Protein AF-S4RR31-F1 (afdb_monomer)

Solvent-accessible surface area (backbone atoms only — not comparable to full-atom values): 16445 Å² total; per-residue (Å²): 132,85,83,82,84,84,82,81,78,84,73,59,84,37,56,63,44,80,50,50,74,66,56,51,43,58,40,42,71,30,90,82,39,57,67,19,20,25,40,34,25,40,71,55,97,64,36,34,35,40,38,34,22,55,75,97,43,65,50,75,44,62,33,43,62,55,101,79,26,32,26,73,58,94,91,51,77,21,80,38,73,65,58,45,50,54,45,33,48,72,61,75,49,97,51,102,65,57,45,72,43,56,41,72,52,73,73,85,49,89,85,66,58,86,61,68,90,85,68,72,89,88,68,95,71,96,78,80,76,91,39,66,46,66,62,86,46,47,45,85,76,44,82,73,50,74,57,95,68,31,41,30,23,35,27,27,40,74,86,70,42,68,23,28,37,39,36,38,55,85,91,55,92,53,58,64,48,56,49,49,27,52,52,51,30,69,74,49,85,51,95,17,35,56,44,60,66,35,34,19,76,92,53,86,61,37,36,44,31,24,67,54,44,85,58,39,27,41,42,53,32,63,74,41,87,50,36,88,75,56,48,71,71,53,52,51,51,35,50,50,33,40,50,53,30,49,52,51,36,49,75,71,40,38,44,48,84,61,88,46,50,72,33,24,33,22,30,79,89,65,40,31,20,40,46,76,52,61,66,43,44,76,64,88,127

Radius of gyration: 22.85 Å; Cα contacts (8 Å, |Δi|>4): 468; chains: 1; bounding box: 54×42×57 Å

InterPro domains:
  IPR000719 Protein kinase domain [PS50011] (138-285)
  IPR000980 SH2 domain [PF00017] (14-86)
  IPR000980 SH2 domain [PS50001] (14-103)
  IPR000980 SH2 domain [SM00252] (12-93)
  IPR001245 Serine-threonine/tyrosine-protein kinase, catalytic domain [PF07714] (139-283)
  IPR001245 Serine-threonine/tyrosine-protein kinase, catalytic domain [PR00109] (210-223)
  IPR001245 Serine-threonine/tyrosine-protein kinase, catalytic domain [PR00109] (248-266)
  IPR008266 Tyrosine-protein kinase, active site [PS00109] (254-266)
  IPR011009 Protein kinase-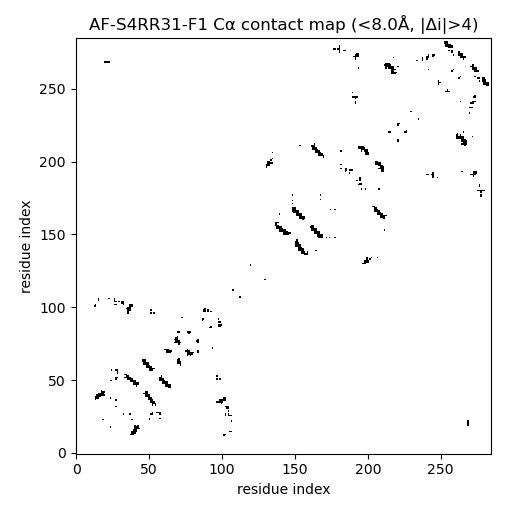like domain superfamily [SSF56112] (127-283)
  IPR017441 Protein kinase, ATP binding site [PS00107] (144-166)
  IPR020635 Tyrosine-protein kinase, catalytic domain [SM00219] (138-285)
  IPR036860 SH2 domain superfamily [G3DSA:3.30.505.10] (8-108)
  IPR036860 SH2 domain superfamily [SSF55550] (13-158)
  IPR050198 Non-receptor tyrosine kinases involved in cell signaling [PTHR24418] (15-282)

Mean predicted aligned error: 16.19 Å

pLDDT: mean 79.76, std 18.0, range [28.08, 97.81]

Sequence (285 aa):
SPPCPPHRVPLPRWFFGTVSRVEAERVLLSSANEHGAFLLRDGGAGRFSLSVRDGDLVKHVRVRKTRTGFSISKERSFASLAALVESLCSGDSALCIQLRAPCSVIPRCRCHSQVPEGEGPETTGSLGDVWEVPAEAVSLERKLGEGEFGEVWQGLWNHSTPVAIKTLKPGHADAESFLEEAQLMKAFRHPHLVALYAVCTTSEPFLIVTELMPHGSLRQCLQGQMHWMLGVPELLEMAAQVASGMAYLEAQNYIHRDLAARNVLVGDNLTCKVADFGLARVIKV

Organism: Petromyzon marinus (NCBI:txid7757)

Secondary structure (DSSP, 8-state):
-PPPPP-PPPPPTTEEES--HHHHHHHHTSTT--TTEEEEEE-STTEEEEEEEETTEEEEEEEEE-SSSEESSSS--BSSHHHHHHHHHTT--SSSS---EE-S-----TTS----SS--S------S-TTB--GGGEEEEEEEEEETTEEEEEEEETTTEEEEEEEEPTT-TTHHHHHHHHHHHHH---TTBPPEEEEE-SSSSPEEEEE--TT-BHHHHHHSTTGGG--HHHHHHHHHHHHHHHHHHHHTTEE-S--STTSEEEEGGGEEEE--GGG-EE---

Foldseek 3Di:
DDDDDDDDDDDDLQEQEADFPVRQLVLCQDPQHDFLAWHKYDPPPQWIWIWGHHPNDIDIFIWHQDPQAIDRDPPDGDNYPVRVLVCQQVVVDPDPGGRPYYRPGRDPPPVPPPPPPDDDPDDDDDDDDPFADAPVQKDFDAWPAADDQGTWGWIDGNRPATWIKGWGDPPDPCPVLVVVQLVVLVVDDDQQAWHWRHWHDPDPRTITITHDAPQAFQVCCCVDPVVVVDDPVLVVVLVVSNVRQVVSCVVVQKDQVDDDRNQWGAHPSRRIHGHDSSVMDHDDD

Structure (mmCIF, N/CA/C/O backbone):
data_AF-S4RR31-F1
#
_entry.id   AF-S4RR31-F1
#
loop_
_atom_site.group_PDB
_atom_site.id
_atom_site.type_symbol
_atom_site.label_atom_id
_atom_site.label_alt_id
_atom_site.label_comp_id
_atom_site.label_asym_id
_atom_site.label_entity_id
_atom_site.label_seq_id
_atom_site.pdbx_PDB_ins_code
_atom_site.Cartn_x
_atom_site.Cartn_y
_atom_site.Cartn_z
_atom_site.occupancy
_atom_site.B_iso_or_equiv
_atom_site.auth_seq_id
_atom_site.auth_comp_id
_atom_site.auth_asym_id
_atom_site.auth_atom_id
_atom_site.pdbx_PDB_model_num
ATOM 1 N N . SER A 1 1 ? -23.892 -20.456 -11.226 1.00 35.69 1 SER A N 1
ATOM 2 C CA . SER A 1 1 ? -22.525 -20.042 -11.598 1.00 35.69 1 SER A CA 1
ATOM 3 C C . SER A 1 1 ? -22.185 -20.611 -12.962 1.00 35.69 1 SER A C 1
ATOM 5 O O . SER A 1 1 ? -22.499 -21.780 -13.169 1.00 35.69 1 SER A O 1
ATOM 7 N N . PRO A 1 2 ? -21.611 -19.845 -13.905 1.00 28.78 2 PRO A N 1
ATOM 8 C CA . PRO A 1 2 ? -21.064 -20.444 -15.118 1.00 28.78 2 PRO A CA 1
ATOM 9 C C . PRO A 1 2 ? -19.791 -21.242 -14.756 1.00 28.78 2 PRO A C 1
ATOM 11 O O . PRO A 1 2 ? -19.149 -20.922 -13.752 1.00 28.78 2 PRO A O 1
ATOM 14 N N . PRO A 1 3 ? -19.437 -22.296 -15.509 1.00 33.41 3 PRO A N 1
ATOM 15 C CA . PRO A 1 3 ? -18.303 -23.157 -15.181 1.00 33.41 3 PRO A CA 1
ATOM 16 C C . PRO A 1 3 ? -16.958 -22.481 -15.502 1.00 33.41 3 PRO A C 1
ATOM 18 O O . PRO A 1 3 ? -16.832 -21.759 -16.492 1.00 33.41 3 PRO A O 1
ATOM 21 N N . CYS A 1 4 ? -15.945 -22.743 -14.667 1.00 28.78 4 CYS A N 1
ATOM 22 C CA . CYS A 1 4 ? -14.554 -22.335 -14.890 1.00 28.78 4 CYS A CA 1
ATOM 23 C C . CYS A 1 4 ? -13.979 -22.929 -16.193 1.00 28.78 4 CYS A C 1
ATOM 25 O O . CYS A 1 4 ? -14.239 -24.097 -16.492 1.00 28.78 4 CYS A O 1
ATOM 27 N N . PRO A 1 5 ? -13.140 -22.186 -16.942 1.00 30.73 5 PRO A N 1
ATOM 28 C CA . PRO A 1 5 ? -12.429 -22.726 -18.098 1.00 30.73 5 PRO A CA 1
ATOM 29 C C . PRO A 1 5 ? -11.294 -23.684 -17.670 1.00 30.73 5 PRO A C 1
ATOM 31 O O . PRO A 1 5 ? -10.721 -23.516 -16.589 1.00 30.73 5 PRO A O 1
ATOM 34 N N . PRO A 1 6 ? -10.939 -24.683 -18.503 1.00 40.47 6 PRO A N 1
ATOM 35 C CA . PRO A 1 6 ? -10.055 -25.775 -18.107 1.00 40.47 6 PRO A CA 1
ATOM 36 C C . PRO A 1 6 ? -8.561 -25.401 -18.148 1.00 40.47 6 PRO A C 1
ATOM 38 O O . PRO A 1 6 ? -8.104 -24.668 -19.021 1.00 40.47 6 PRO A O 1
ATOM 41 N N . HIS A 1 7 ? -7.825 -25.960 -17.180 1.00 37.41 7 HIS A N 1
ATOM 42 C CA . HIS A 1 7 ? -6.383 -26.251 -17.121 1.00 37.41 7 HIS A CA 1
ATOM 43 C C . HIS A 1 7 ? -5.414 -25.362 -17.931 1.00 37.41 7 HIS A C 1
ATOM 45 O O . HIS A 1 7 ? -5.138 -25.601 -19.106 1.00 37.41 7 HIS A O 1
ATOM 51 N N . ARG A 1 8 ? -4.764 -24.409 -17.243 1.00 43.31 8 ARG A N 1
ATOM 52 C CA . ARG A 1 8 ? -3.521 -23.783 -17.726 1.00 43.31 8 ARG A CA 1
ATOM 53 C C . ARG A 1 8 ? -2.383 -24.812 -17.726 1.00 43.31 8 ARG A C 1
ATOM 55 O O . ARG A 1 8 ? -2.194 -25.527 -16.747 1.00 43.31 8 ARG A O 1
ATOM 62 N N . VAL A 1 9 ? -1.615 -24.842 -18.814 1.00 45.50 9 VAL A N 1
ATOM 63 C CA . VAL A 1 9 ? -0.354 -25.592 -18.955 1.00 45.50 9 VAL A CA 1
ATOM 64 C C . VAL A 1 9 ? 0.562 -25.306 -17.749 1.00 45.50 9 VAL A C 1
ATOM 66 O O . VAL A 1 9 ? 0.695 -24.133 -17.383 1.00 45.50 9 VAL A O 1
ATOM 69 N N . PRO A 1 10 ? 1.194 -26.321 -17.122 1.00 57.66 10 PRO A N 1
ATOM 70 C CA . PRO A 1 10 ? 2.121 -26.092 -16.019 1.00 57.66 10 PRO A CA 1
ATOM 71 C C . PRO A 1 10 ? 3.277 -25.201 -16.484 1.00 57.66 10 PRO A C 1
ATOM 73 O O . PRO A 1 10 ? 3.933 -25.475 -17.490 1.00 57.66 10 PRO A O 1
ATOM 76 N N . LEU A 1 11 ? 3.498 -24.103 -15.763 1.00 70.38 11 LEU A N 1
ATOM 77 C CA . LEU A 1 11 ? 4.560 -23.157 -16.084 1.00 70.38 11 LEU A CA 1
ATOM 78 C C . LEU A 1 11 ? 5.941 -23.798 -15.846 1.00 70.38 11 LEU A C 1
ATOM 80 O O . LEU A 1 11 ? 6.091 -24.614 -14.931 1.00 70.38 11 LEU A O 1
ATOM 84 N N . PRO A 1 12 ? 6.967 -23.431 -16.635 1.00 82.44 12 PRO A N 1
ATOM 85 C CA . PRO A 1 12 ? 8.326 -23.908 -16.414 1.00 82.44 12 PRO A CA 1
ATOM 86 C C . PRO A 1 12 ? 8.837 -23.540 -15.018 1.00 82.44 12 PRO A C 1
ATOM 88 O O . PRO A 1 12 ? 8.607 -22.430 -14.545 1.00 82.44 12 PRO A O 1
ATOM 91 N N . ARG A 1 13 ? 9.608 -24.434 -14.386 1.00 84.94 13 ARG A N 1
ATOM 92 C CA . ARG A 1 13 ? 10.120 -24.244 -13.012 1.00 84.94 13 ARG A CA 1
ATOM 93 C C . ARG A 1 13 ? 10.991 -23.001 -12.820 1.00 84.94 13 ARG A C 1
ATOM 95 O O . ARG A 1 13 ? 11.136 -22.552 -11.697 1.00 84.94 13 ARG A O 1
ATOM 102 N N . TRP A 1 14 ? 11.575 -22.460 -13.884 1.00 90.25 14 TRP A N 1
ATOM 103 C CA . TRP A 1 14 ? 12.376 -21.232 -13.858 1.00 90.25 14 TRP A CA 1
ATOM 104 C C . TRP A 1 14 ? 11.544 -19.957 -14.068 1.00 90.25 14 TRP A C 1
ATOM 106 O O . TRP A 1 14 ? 12.085 -18.860 -13.945 1.00 90.25 14 TRP A O 1
ATOM 116 N N . PHE A 1 15 ? 10.254 -20.064 -14.403 1.00 89.62 15 PHE A N 1
ATOM 117 C CA . PHE A 1 15 ? 9.378 -18.917 -14.631 1.00 89.62 15 PHE A CA 1
ATOM 118 C C . PHE A 1 15 ? 8.605 -18.567 -13.361 1.00 89.62 15 PHE A C 1
ATOM 120 O O . PHE A 1 15 ? 7.730 -19.306 -12.921 1.00 89.62 15 PHE A O 1
ATOM 127 N N . PHE A 1 16 ? 8.932 -17.421 -12.774 1.00 87.25 16 PHE A N 1
ATOM 128 C CA . PHE A 1 16 ? 8.432 -17.006 -11.464 1.00 87.25 16 PHE A CA 1
ATOM 129 C C . PHE A 1 16 ? 7.279 -15.993 -11.565 1.00 87.25 16 PHE A C 1
ATOM 131 O O . PHE A 1 16 ? 6.794 -15.506 -10.549 1.00 87.25 16 PHE A O 1
ATOM 138 N N . GLY A 1 17 ? 6.809 -15.677 -12.777 1.00 84.69 17 GLY A N 1
ATOM 139 C CA . GLY A 1 17 ? 5.733 -14.706 -12.983 1.00 84.69 17 GLY A CA 1
ATOM 140 C C . GLY A 1 17 ? 6.112 -13.310 -12.481 1.00 84.69 17 GLY A C 1
ATOM 141 O O . GLY A 1 17 ? 7.258 -12.880 -12.633 1.00 84.69 17 GLY A O 1
ATOM 142 N N . THR A 1 18 ? 5.152 -12.591 -11.903 1.00 81.88 18 THR A N 1
ATOM 143 C CA . THR A 1 18 ? 5.338 -11.219 -11.407 1.00 81.88 18 THR A CA 1
ATOM 144 C C . THR A 1 18 ? 6.072 -11.216 -10.064 1.00 81.88 18 THR A C 1
ATOM 146 O O . THR A 1 18 ? 5.466 -11.138 -8.999 1.00 81.88 18 THR A O 1
ATOM 149 N N . VAL A 1 19 ? 7.399 -11.319 -10.121 1.00 81.25 19 VAL A N 1
ATOM 150 C CA . VAL A 1 19 ? 8.294 -11.219 -8.959 1.00 81.25 19 VAL A CA 1
ATOM 151 C C . VAL A 1 19 ? 9.126 -9.946 -9.065 1.00 81.25 19 VAL A C 1
ATOM 153 O O . VAL A 1 19 ? 9.621 -9.595 -10.142 1.00 81.25 19 VAL A O 1
ATOM 156 N N . SER A 1 20 ? 9.271 -9.234 -7.946 1.00 81.06 20 SER A N 1
ATOM 157 C CA . SER A 1 20 ? 10.041 -7.992 -7.894 1.00 81.06 20 SER A CA 1
ATOM 158 C C . SER A 1 20 ? 11.541 -8.260 -8.041 1.00 81.06 20 SER A C 1
ATOM 160 O O . SER A 1 20 ? 12.028 -9.378 -7.870 1.00 81.06 20 SER A O 1
ATOM 162 N N . ARG A 1 21 ? 12.307 -7.209 -8.349 1.00 84.56 21 ARG A N 1
ATOM 163 C CA . ARG A 1 21 ? 13.772 -7.296 -8.390 1.00 84.56 21 ARG A CA 1
ATOM 164 C C . ARG A 1 21 ? 14.357 -7.705 -7.031 1.00 84.56 21 ARG A C 1
ATOM 166 O O . ARG A 1 21 ? 15.225 -8.568 -6.997 1.00 84.56 21 ARG A O 1
ATOM 173 N N . VAL A 1 22 ? 13.855 -7.105 -5.953 1.00 81.56 22 VAL A N 1
ATOM 174 C CA . VAL A 1 22 ? 14.314 -7.342 -4.575 1.00 81.56 22 VAL A CA 1
ATOM 175 C C . VAL A 1 22 ? 13.965 -8.756 -4.120 1.00 81.56 22 VAL A C 1
ATOM 177 O O . VAL A 1 22 ? 14.801 -9.448 -3.551 1.00 81.56 22 VAL A O 1
ATOM 180 N N . GLU A 1 23 ? 12.760 -9.234 -4.428 1.00 81.38 23 GLU A N 1
ATOM 181 C CA . GLU A 1 23 ? 12.349 -10.593 -4.077 1.00 81.38 23 GLU A CA 1
ATOM 182 C C . GLU A 1 23 ? 13.145 -11.632 -4.871 1.00 81.38 23 GLU A C 1
ATOM 184 O O . GLU A 1 23 ? 13.578 -12.632 -4.306 1.00 81.38 23 GLU A O 1
ATOM 189 N N . ALA A 1 24 ? 13.414 -11.365 -6.155 1.00 88.69 24 ALA A N 1
ATOM 190 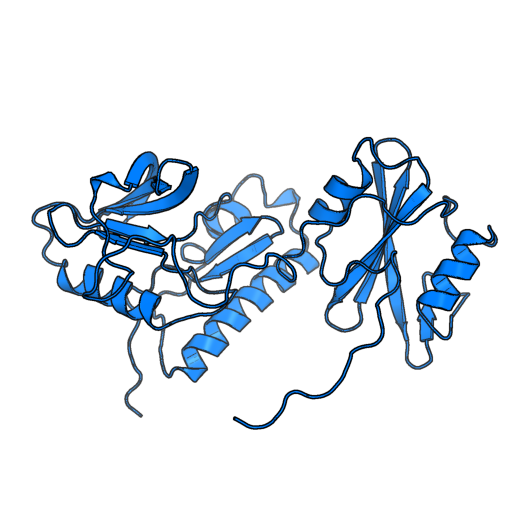C CA . ALA A 1 24 ? 14.311 -12.187 -6.961 1.00 88.69 24 ALA A CA 1
ATOM 191 C C . ALA A 1 24 ? 15.722 -12.254 -6.354 1.00 88.69 24 ALA A C 1
ATOM 193 O O . ALA A 1 24 ? 16.306 -13.332 -6.296 1.00 88.69 24 ALA A O 1
ATOM 194 N N . GLU A 1 25 ? 16.254 -11.125 -5.877 1.00 90.50 25 GLU A N 1
ATOM 195 C CA . GLU A 1 25 ? 17.539 -11.063 -5.172 1.00 90.50 25 GLU A CA 1
ATOM 196 C C . GLU A 1 25 ? 17.512 -11.891 -3.882 1.00 90.50 25 GLU A C 1
ATOM 198 O O . GLU A 1 25 ? 18.366 -12.755 -3.689 1.00 90.50 25 GLU A O 1
ATOM 203 N N . ARG A 1 26 ? 16.482 -11.706 -3.050 1.00 89.50 26 ARG A N 1
ATOM 204 C CA . ARG A 1 26 ? 16.295 -12.423 -1.783 1.00 89.50 26 ARG A CA 1
ATOM 205 C C . ARG A 1 26 ? 16.259 -13.939 -1.971 1.00 89.50 26 ARG A C 1
ATOM 207 O O . ARG A 1 26 ? 16.929 -14.660 -1.233 1.00 89.50 26 ARG A O 1
ATOM 214 N N . VAL A 1 27 ? 15.476 -14.436 -2.934 1.00 87.62 27 VAL A N 1
ATOM 215 C CA . VAL A 1 27 ? 15.358 -15.885 -3.159 1.00 87.62 27 VAL A CA 1
ATOM 216 C C . VAL A 1 27 ? 16.613 -16.462 -3.802 1.00 87.62 27 VAL A C 1
ATOM 218 O O . VAL A 1 27 ? 17.062 -17.522 -3.374 1.00 87.62 27 VAL A O 1
ATOM 221 N N . LEU A 1 28 ? 17.235 -15.762 -4.758 1.00 93.44 28 LEU A N 1
ATOM 222 C CA . LEU A 1 28 ? 18.457 -16.234 -5.415 1.00 93.44 28 LEU A CA 1
ATOM 223 C C . LEU A 1 28 ? 19.654 -16.274 -4.461 1.00 93.44 28 LEU A C 1
ATOM 225 O O . LEU A 1 28 ? 20.429 -17.224 -4.521 1.00 93.44 28 LEU A O 1
ATOM 229 N N . LEU A 1 29 ? 19.791 -15.302 -3.557 1.00 92.12 29 LEU A N 1
ATOM 230 C CA . LEU A 1 29 ? 20.890 -15.249 -2.584 1.00 92.12 29 LEU A CA 1
ATOM 231 C C . LEU A 1 29 ? 20.717 -16.206 -1.391 1.00 92.12 29 LEU A C 1
ATOM 233 O O . LEU A 1 29 ? 21.619 -16.320 -0.564 1.00 92.12 29 LEU A O 1
ATOM 237 N N . SER A 1 30 ? 19.602 -16.939 -1.308 1.00 90.31 30 SER A N 1
ATOM 238 C CA . SER A 1 30 ? 19.418 -17.995 -0.308 1.00 90.31 30 SER A CA 1
ATOM 239 C C . SER A 1 30 ? 20.518 -19.062 -0.388 1.00 90.31 30 SER A C 1
ATOM 241 O O . SER A 1 30 ? 20.982 -19.415 -1.472 1.00 90.31 30 SER A O 1
ATOM 243 N N . SER A 1 31 ? 20.893 -19.642 0.754 1.00 89.19 31 SER A N 1
ATOM 244 C CA . SER A 1 31 ? 21.856 -20.750 0.838 1.00 89.19 31 SER A CA 1
ATOM 245 C C . SER A 1 31 ? 21.434 -22.009 0.069 1.00 89.19 31 SER A C 1
ATOM 247 O O . SER A 1 31 ? 22.275 -22.855 -0.205 1.00 89.19 31 SER A O 1
ATOM 249 N N . ALA A 1 32 ? 20.160 -22.127 -0.321 1.00 89.44 32 ALA A N 1
ATOM 250 C CA . ALA A 1 32 ? 19.653 -23.224 -1.148 1.00 89.44 32 ALA A CA 1
ATOM 251 C C . ALA A 1 32 ? 20.010 -23.107 -2.647 1.00 89.44 32 ALA A C 1
ATOM 253 O O . ALA A 1 32 ? 19.662 -23.990 -3.432 1.00 89.44 32 ALA A O 1
ATOM 254 N N . ASN A 1 33 ? 20.652 -22.012 -3.061 1.00 91.62 33 ASN A N 1
ATOM 255 C CA . ASN A 1 33 ? 21.045 -21.750 -4.442 1.00 91.62 33 ASN A CA 1
ATOM 256 C C . ASN A 1 33 ? 22.567 -21.625 -4.565 1.00 91.62 33 ASN A C 1
ATOM 258 O O . ASN A 1 33 ? 23.224 -21.052 -3.701 1.00 91.62 33 ASN A O 1
ATOM 262 N N . GLU A 1 34 ? 23.113 -22.087 -5.687 1.00 93.31 34 GLU A N 1
ATOM 263 C CA . GLU A 1 34 ? 24.531 -21.938 -6.026 1.00 93.31 34 GLU A CA 1
ATOM 264 C C . GLU A 1 34 ? 24.756 -20.836 -7.078 1.00 93.31 34 GLU A C 1
ATOM 266 O O . GLU A 1 34 ? 23.813 -20.312 -7.679 1.00 93.31 34 GLU A O 1
ATOM 271 N N . HIS A 1 35 ? 26.020 -20.473 -7.327 1.00 93.00 35 HIS A N 1
ATOM 272 C CA . HIS A 1 35 ? 26.388 -19.587 -8.439 1.00 93.00 35 HIS A CA 1
ATOM 273 C C . HIS A 1 35 ? 25.820 -20.120 -9.767 1.00 93.00 35 HIS A C 1
ATOM 275 O O . HIS A 1 35 ? 25.920 -21.310 -10.064 1.00 93.00 35 HIS A O 1
ATOM 281 N N . GLY A 1 36 ? 25.241 -19.235 -10.581 1.00 90.25 36 GLY A N 1
ATOM 282 C CA . GLY A 1 36 ? 24.553 -19.599 -11.821 1.00 90.25 36 GLY A CA 1
ATOM 283 C C . GLY A 1 36 ? 23.096 -20.039 -11.633 1.00 90.25 36 GLY A C 1
ATOM 284 O O . GLY A 1 36 ? 22.441 -20.364 -12.628 1.00 90.25 36 GLY A O 1
ATOM 285 N N . ALA A 1 37 ? 22.565 -20.037 -10.401 1.00 95.25 37 ALA A N 1
ATOM 286 C CA . ALA A 1 37 ? 21.130 -20.175 -10.160 1.00 95.25 37 ALA A CA 1
ATOM 287 C C . ALA A 1 37 ? 20.359 -19.005 -10.788 1.00 95.25 37 ALA A C 1
ATOM 289 O O . ALA A 1 37 ? 20.818 -17.860 -10.727 1.00 95.25 37 ALA A O 1
ATOM 290 N N . PHE A 1 38 ? 19.194 -19.264 -11.386 1.00 95.38 38 PHE A N 1
ATOM 291 C CA . PHE A 1 38 ? 18.457 -18.232 -12.119 1.00 95.38 38 PHE A CA 1
ATOM 292 C C . PHE A 1 38 ? 16.936 -18.347 -12.028 1.00 95.38 38 PHE A C 1
ATOM 294 O O . PHE A 1 38 ? 16.373 -19.409 -11.780 1.00 95.38 38 PHE A O 1
ATOM 301 N N . LEU A 1 39 ? 16.260 -17.233 -12.290 1.00 94.69 39 LEU A N 1
ATOM 302 C CA . LEU A 1 39 ? 14.814 -17.176 -12.481 1.00 94.69 39 LEU A CA 1
ATOM 303 C C . LEU A 1 39 ? 14.459 -16.146 -13.552 1.00 94.69 39 LEU A C 1
ATOM 305 O O . LEU A 1 39 ? 15.186 -15.174 -13.768 1.00 94.69 39 LEU A O 1
ATOM 309 N N . LEU A 1 40 ? 13.321 -16.346 -14.209 1.00 93.75 40 LEU A N 1
ATOM 310 C CA . LEU A 1 40 ? 12.744 -15.403 -15.157 1.00 93.75 40 LEU A CA 1
ATOM 311 C C . LEU A 1 40 ? 11.465 -14.807 -14.573 1.00 93.75 40 LEU A C 1
ATOM 313 O O . LEU A 1 40 ? 10.559 -15.537 -14.170 1.00 93.75 40 LEU A O 1
ATOM 317 N N . ARG A 1 41 ? 11.396 -13.477 -14.544 1.00 91.88 41 ARG A N 1
ATOM 318 C CA . ARG A 1 41 ? 10.281 -12.707 -13.982 1.00 91.88 41 ARG A CA 1
ATOM 319 C C . ARG A 1 41 ? 9.631 -11.812 -15.034 1.00 91.88 41 ARG A C 1
ATOM 321 O O . ARG A 1 41 ? 10.310 -11.268 -15.910 1.00 91.88 41 ARG A O 1
ATOM 328 N N . ASP A 1 42 ? 8.317 -11.674 -14.936 1.00 85.69 42 ASP A N 1
ATOM 329 C CA . ASP A 1 42 ? 7.493 -10.793 -15.758 1.00 85.69 42 ASP A CA 1
ATOM 330 C C . ASP A 1 42 ? 7.392 -9.417 -15.088 1.00 85.69 42 ASP A C 1
ATOM 332 O O . ASP A 1 42 ? 6.943 -9.295 -13.950 1.00 85.69 42 ASP A O 1
ATOM 336 N N . GLY A 1 43 ? 7.858 -8.387 -15.788 1.00 75.25 43 GLY A N 1
ATOM 337 C CA . GLY A 1 43 ? 7.782 -6.987 -15.375 1.00 75.25 43 GLY A CA 1
ATOM 338 C C . GLY A 1 43 ? 6.581 -6.247 -15.965 1.00 75.25 43 GLY A C 1
ATOM 339 O O . GLY A 1 43 ? 6.572 -5.021 -15.934 1.00 75.25 43 GLY A O 1
ATOM 340 N N . GLY A 1 44 ? 5.613 -6.960 -16.549 1.00 74.12 44 GLY A N 1
ATOM 341 C CA . GLY A 1 44 ? 4.426 -6.381 -17.167 1.00 74.12 44 GLY A CA 1
ATOM 342 C C . GLY A 1 44 ? 4.685 -5.820 -18.569 1.00 74.12 44 GLY A C 1
ATOM 343 O O . GLY A 1 44 ? 5.822 -5.602 -18.995 1.00 74.12 44 GLY A O 1
ATOM 344 N N . ALA A 1 45 ? 3.605 -5.614 -19.331 1.00 71.25 45 ALA A N 1
ATOM 345 C CA . ALA A 1 45 ? 3.630 -5.021 -20.676 1.00 71.25 45 ALA A CA 1
ATOM 346 C C . ALA A 1 45 ? 4.645 -5.668 -21.655 1.00 71.25 45 ALA A C 1
ATOM 348 O O . ALA A 1 45 ? 5.221 -5.002 -22.515 1.00 71.25 45 ALA A O 1
ATOM 349 N N . GLY A 1 46 ? 4.893 -6.978 -21.525 1.00 69.62 46 GLY A N 1
ATOM 350 C CA . GLY A 1 46 ? 5.840 -7.715 -22.373 1.00 69.62 46 GLY A CA 1
ATOM 351 C C . GLY A 1 46 ? 7.320 -7.471 -22.051 1.00 69.62 46 GLY A C 1
ATOM 352 O O . GLY A 1 46 ? 8.182 -7.788 -22.875 1.00 69.62 46 GLY A O 1
ATOM 353 N N . ARG A 1 47 ? 7.632 -6.910 -20.878 1.00 79.00 47 ARG A N 1
ATOM 354 C CA . ARG A 1 47 ? 8.998 -6.696 -20.390 1.00 79.00 47 ARG A CA 1
ATOM 355 C C . ARG A 1 47 ? 9.360 -7.838 -19.451 1.00 79.00 47 ARG A C 1
ATOM 357 O O . ARG A 1 47 ? 8.838 -7.924 -18.350 1.00 79.00 47 ARG A O 1
ATOM 364 N N . PHE A 1 48 ? 10.293 -8.684 -19.858 1.00 89.88 48 PHE A N 1
ATOM 365 C CA . PHE A 1 48 ? 10.767 -9.790 -19.031 1.00 89.88 48 PHE A CA 1
ATOM 366 C C . PHE A 1 48 ? 12.148 -9.457 -18.467 1.00 89.88 48 PHE A C 1
ATOM 368 O O . PHE A 1 48 ? 12.891 -8.643 -19.024 1.00 89.88 48 PHE A O 1
ATOM 375 N N . SER A 1 49 ? 12.507 -10.065 -17.343 1.00 92.12 49 SER A N 1
ATOM 376 C CA . SER A 1 49 ? 13.857 -9.969 -16.785 1.00 92.12 49 SER A CA 1
ATOM 377 C C . SER A 1 49 ? 14.345 -11.343 -16.352 1.00 92.12 49 SER A C 1
ATOM 379 O O . SER A 1 49 ? 13.629 -12.079 -15.680 1.00 92.12 49 SER A O 1
ATOM 381 N N . LEU A 1 50 ? 15.570 -11.676 -16.737 1.00 93.25 50 LEU A N 1
ATOM 382 C CA . LEU A 1 50 ? 16.295 -12.851 -16.280 1.00 93.25 50 LEU A CA 1
ATOM 383 C C . LEU A 1 50 ? 17.226 -12.422 -15.142 1.00 93.25 50 LEU A C 1
ATOM 385 O O . LEU A 1 50 ? 18.063 -11.540 -15.330 1.00 93.25 50 LEU A O 1
ATOM 389 N N . SER A 1 51 ? 17.066 -13.020 -13.969 1.00 94.44 51 SER A N 1
ATOM 390 C CA . SER A 1 51 ? 17.871 -12.746 -12.778 1.00 94.44 51 SER A CA 1
ATOM 391 C C . SER A 1 51 ? 18.761 -13.953 -12.491 1.00 94.44 51 SER A C 1
ATOM 393 O O . SER A 1 51 ? 18.263 -15.077 -12.479 1.00 94.44 51 SER A O 1
ATOM 395 N N . VAL A 1 52 ? 20.062 -13.733 -12.288 1.00 94.44 52 VAL A N 1
ATOM 396 C CA . VAL A 1 52 ? 21.076 -14.795 -12.161 1.00 94.44 52 VAL A CA 1
ATOM 397 C C . VAL A 1 52 ? 21.996 -14.501 -10.981 1.00 94.44 52 VAL A C 1
ATOM 399 O O . VAL A 1 52 ? 22.509 -13.386 -10.875 1.00 94.44 52 VAL A O 1
ATOM 402 N N . ARG A 1 53 ? 22.228 -15.489 -10.113 1.00 94.81 53 ARG A N 1
ATOM 403 C CA . ARG A 1 53 ? 23.187 -15.391 -9.008 1.00 94.81 53 ARG A CA 1
ATOM 404 C C . ARG A 1 53 ? 24.623 -15.447 -9.520 1.00 94.81 53 ARG A C 1
ATOM 406 O O . ARG A 1 53 ? 25.003 -16.390 -10.211 1.00 94.81 53 ARG A O 1
ATOM 413 N N . ASP A 1 54 ? 25.423 -14.479 -9.097 1.00 91.12 54 ASP A N 1
ATOM 414 C CA . ASP A 1 54 ? 26.848 -14.352 -9.375 1.00 91.12 54 ASP A CA 1
ATOM 415 C C . ASP A 1 54 ? 27.635 -14.213 -8.066 1.00 91.12 54 ASP A C 1
ATOM 417 O O . ASP A 1 54 ? 27.897 -13.106 -7.594 1.00 91.12 54 ASP A O 1
ATOM 421 N N . GLY A 1 55 ? 27.938 -15.346 -7.428 1.00 88.44 55 GLY A N 1
ATOM 422 C CA . GLY A 1 55 ? 28.537 -15.336 -6.092 1.00 88.44 55 GLY A CA 1
ATOM 423 C C . GLY A 1 55 ? 27.552 -14.758 -5.074 1.00 88.44 55 GLY A C 1
ATOM 424 O O . GLY A 1 55 ? 26.469 -15.322 -4.890 1.00 88.44 55 GLY A O 1
ATOM 425 N N . ASP A 1 56 ? 27.912 -13.628 -4.468 1.00 89.25 56 ASP A N 1
ATOM 426 C CA . ASP A 1 56 ? 27.095 -12.908 -3.478 1.00 89.25 56 ASP A CA 1
ATOM 427 C C . ASP A 1 56 ? 26.240 -11.787 -4.092 1.00 89.25 56 ASP A C 1
ATOM 429 O O . ASP A 1 56 ? 25.557 -11.049 -3.384 1.00 89.25 56 ASP A O 1
ATOM 433 N N . LEU A 1 57 ? 26.260 -11.652 -5.420 1.00 90.88 57 LEU A N 1
ATOM 434 C CA . LEU A 1 57 ? 25.481 -10.664 -6.160 1.00 90.88 57 LEU A CA 1
ATOM 435 C C . LEU A 1 57 ? 24.436 -11.337 -7.051 1.00 90.88 57 LEU A C 1
ATOM 437 O O . LEU A 1 57 ? 24.490 -12.533 -7.337 1.00 90.88 57 LEU A O 1
ATOM 441 N N . VAL A 1 58 ? 23.486 -10.544 -7.547 1.00 91.75 58 VAL A N 1
ATOM 442 C CA . VAL A 1 58 ? 22.522 -10.979 -8.564 1.00 91.75 58 VAL A CA 1
ATOM 443 C C . VAL A 1 58 ? 22.562 -10.021 -9.744 1.00 91.75 58 VAL A C 1
ATOM 445 O O . VAL A 1 58 ? 22.340 -8.817 -9.603 1.00 91.75 58 VAL A O 1
ATOM 448 N N . LYS A 1 59 ? 22.823 -10.562 -10.935 1.00 89.88 59 LYS A N 1
ATOM 449 C CA . LYS A 1 59 ? 22.759 -9.811 -12.191 1.00 89.88 59 LYS A CA 1
ATOM 450 C C . LYS A 1 59 ? 21.363 -9.915 -12.792 1.00 89.88 59 LYS A C 1
ATOM 452 O O . LYS A 1 59 ? 20.760 -10.985 -12.812 1.00 89.88 59 LYS A O 1
ATOM 457 N N . HIS A 1 60 ? 20.863 -8.798 -13.318 1.00 89.56 60 HIS A N 1
ATOM 458 C CA . HIS A 1 60 ? 19.544 -8.710 -13.950 1.00 89.56 60 HIS A CA 1
ATOM 459 C C . HIS A 1 60 ? 19.692 -8.326 -15.415 1.00 89.56 60 HIS A C 1
ATOM 461 O O . HIS A 1 60 ? 20.235 -7.273 -15.743 1.00 89.56 60 HIS A O 1
ATOM 467 N N . VAL A 1 61 ? 19.165 -9.166 -16.294 1.00 88.00 61 VAL A N 1
ATOM 468 C CA . VAL A 1 61 ? 19.239 -9.012 -17.743 1.00 88.00 61 VAL A CA 1
ATOM 469 C C . VAL A 1 61 ? 17.836 -8.778 -18.277 1.00 88.00 61 VAL A C 1
ATOM 471 O O . VAL A 1 61 ? 16.933 -9.589 -18.077 1.00 88.00 61 VAL A O 1
ATOM 474 N N . ARG A 1 62 ? 17.637 -7.666 -18.985 1.00 87.69 62 ARG A N 1
ATOM 475 C CA . ARG A 1 62 ? 16.344 -7.364 -19.604 1.00 87.69 62 ARG A CA 1
ATOM 476 C C . ARG A 1 62 ? 16.135 -8.254 -20.827 1.00 87.69 62 ARG A C 1
ATOM 478 O O . ARG A 1 62 ? 16.922 -8.202 -21.767 1.00 87.69 62 ARG A O 1
ATOM 485 N N . VAL A 1 63 ? 15.026 -8.983 -20.840 1.00 89.25 63 VAL A N 1
ATOM 486 C CA . VAL A 1 63 ? 14.555 -9.755 -21.989 1.00 89.25 63 VAL A CA 1
ATOM 487 C C . VAL A 1 63 ? 13.455 -8.949 -22.680 1.00 89.25 63 VAL A C 1
ATOM 489 O O . VAL A 1 63 ? 12.425 -8.610 -22.092 1.00 89.25 63 VAL A O 1
ATOM 492 N N . ARG A 1 64 ? 13.696 -8.583 -23.936 1.00 84.00 64 ARG A N 1
ATOM 493 C CA . ARG A 1 64 ? 12.780 -7.785 -24.752 1.00 84.00 64 ARG A CA 1
ATOM 494 C C . ARG A 1 64 ? 11.872 -8.708 -25.548 1.00 84.00 64 ARG A C 1
ATOM 496 O O . ARG A 1 64 ? 12.359 -9.590 -26.251 1.00 84.00 64 ARG A O 1
ATOM 503 N N . LYS A 1 65 ? 10.563 -8.470 -25.488 1.00 84.12 65 LYS A N 1
ATOM 504 C CA . LYS A 1 65 ? 9.614 -9.041 -26.445 1.00 84.12 65 LYS A CA 1
ATOM 505 C C . LYS A 1 65 ? 9.657 -8.224 -27.739 1.00 84.12 65 LYS A C 1
ATOM 507 O O . LYS A 1 65 ? 9.561 -7.000 -27.716 1.00 84.12 65 LYS A O 1
ATOM 512 N N . THR A 1 66 ? 9.817 -8.908 -28.861 1.00 81.00 66 THR A N 1
ATOM 513 C CA . THR A 1 66 ? 9.788 -8.358 -30.224 1.00 81.00 66 THR A CA 1
ATOM 514 C C . THR A 1 66 ? 8.550 -8.886 -30.958 1.00 81.00 66 THR A C 1
ATOM 516 O O . THR A 1 66 ? 7.818 -9.714 -30.413 1.00 81.00 66 THR A O 1
ATOM 519 N N . ARG A 1 67 ? 8.293 -8.442 -32.200 1.00 82.44 67 ARG A N 1
ATOM 520 C CA . ARG A 1 67 ? 7.172 -8.974 -33.006 1.00 82.44 67 ARG A CA 1
ATOM 521 C C . ARG A 1 67 ? 7.295 -10.476 -33.282 1.00 82.44 67 ARG A C 1
ATOM 523 O O . ARG A 1 67 ? 6.274 -11.125 -33.462 1.00 82.44 67 ARG A O 1
ATOM 530 N N . THR A 1 68 ? 8.516 -11.004 -33.328 1.00 82.62 68 THR A N 1
ATOM 531 C CA . THR A 1 68 ? 8.811 -12.368 -33.793 1.00 82.62 68 THR A CA 1
ATOM 532 C C . THR A 1 68 ? 9.367 -13.280 -32.700 1.00 82.62 68 THR A C 1
ATOM 534 O O . THR A 1 68 ? 9.661 -14.436 -32.980 1.00 82.62 68 THR A O 1
ATOM 537 N N . GLY A 1 69 ? 9.526 -12.793 -31.464 1.00 87.62 69 GLY A N 1
ATOM 538 C CA . GLY A 1 69 ? 10.129 -13.582 -30.390 1.00 87.62 69 GLY A CA 1
ATOM 539 C C . GLY A 1 69 ? 10.711 -12.750 -29.251 1.00 87.62 69 GLY A C 1
ATOM 540 O O . GLY A 1 69 ? 10.250 -11.643 -28.970 1.00 87.62 69 GLY A O 1
ATOM 541 N N . PHE A 1 70 ? 11.754 -13.265 -28.610 1.00 89.00 70 PHE A N 1
ATOM 542 C CA . PHE A 1 70 ? 12.401 -12.699 -27.426 1.00 89.00 70 PHE A CA 1
ATOM 543 C C . PHE A 1 70 ? 13.895 -12.497 -27.663 1.00 89.00 70 PHE A C 1
ATOM 545 O O . PHE A 1 70 ? 14.525 -13.305 -28.339 1.00 89.00 70 PHE A O 1
ATOM 552 N N . SER A 1 71 ? 14.481 -11.436 -27.112 1.00 84.62 71 SER A N 1
ATOM 553 C CA . SER A 1 71 ? 15.923 -11.194 -27.222 1.00 84.62 71 SER A CA 1
ATOM 554 C C . SER A 1 71 ? 16.518 -10.526 -25.985 1.00 84.62 71 SER A C 1
ATOM 556 O O . SER A 1 71 ? 15.848 -9.772 -25.276 1.00 84.62 71 SER A O 1
ATOM 558 N N . ILE A 1 72 ? 17.798 -10.803 -25.733 1.00 81.31 72 ILE A N 1
ATOM 559 C CA . ILE A 1 72 ? 18.619 -10.123 -24.715 1.00 81.31 72 ILE A CA 1
ATOM 560 C C . ILE A 1 72 ? 19.529 -9.077 -25.367 1.00 81.31 72 ILE A C 1
ATOM 562 O O . ILE A 1 72 ? 19.657 -7.965 -24.854 1.00 81.31 72 ILE A O 1
ATOM 566 N N . SER A 1 73 ? 20.116 -9.406 -26.522 1.00 76.50 73 SER A N 1
ATOM 567 C CA . SER A 1 73 ? 20.924 -8.499 -27.341 1.00 76.50 73 SER A CA 1
ATOM 568 C C . SER A 1 73 ? 20.236 -8.193 -28.676 1.00 76.50 73 SER A C 1
ATOM 570 O O . SER A 1 73 ? 19.120 -8.646 -28.945 1.00 76.50 73 SER A O 1
ATOM 572 N N . LYS A 1 74 ? 20.878 -7.370 -29.513 1.00 70.06 74 LYS A N 1
ATOM 573 C CA . LYS A 1 74 ? 20.393 -7.084 -30.870 1.00 70.06 74 LYS A CA 1
ATOM 574 C C . LYS A 1 74 ? 20.738 -8.197 -31.866 1.00 70.06 74 LYS A C 1
ATOM 576 O O . LYS A 1 74 ? 20.075 -8.269 -32.894 1.00 70.06 74 LYS A O 1
ATOM 581 N N . GLU A 1 75 ? 21.734 -9.042 -31.584 1.00 71.12 75 GLU A N 1
ATOM 582 C CA . GLU A 1 75 ? 22.221 -10.033 -32.557 1.00 71.12 75 GLU A CA 1
ATOM 583 C C . GLU A 1 75 ? 21.426 -11.345 -32.564 1.00 71.12 75 GLU A C 1
ATOM 585 O O . GLU A 1 75 ? 21.454 -12.059 -33.562 1.00 71.12 75 GLU A O 1
ATOM 590 N N . ARG A 1 76 ? 20.727 -11.689 -31.474 1.00 78.81 76 ARG A N 1
ATOM 591 C CA . ARG A 1 76 ? 20.038 -12.984 -31.344 1.00 78.81 76 ARG A CA 1
ATOM 592 C C . ARG A 1 76 ? 18.581 -12.823 -30.926 1.00 78.81 76 ARG A C 1
ATOM 594 O O . ARG A 1 76 ? 18.276 -12.102 -29.977 1.00 78.81 76 ARG A O 1
ATOM 601 N N . SER A 1 77 ? 17.689 -13.536 -31.611 1.00 85.38 77 SER A N 1
ATOM 602 C CA . SER A 1 77 ? 16.261 -13.615 -31.295 1.00 85.38 77 SER A CA 1
ATOM 603 C C . SER A 1 77 ? 15.823 -15.072 -31.186 1.00 85.38 77 SER A C 1
ATOM 605 O O . SER A 1 77 ? 16.280 -15.922 -31.944 1.00 85.38 77 SER A O 1
ATOM 607 N N . PHE A 1 78 ? 14.934 -15.346 -30.237 1.00 89.00 78 PHE A N 1
ATOM 608 C CA . PHE A 1 78 ? 14.449 -16.676 -29.897 1.00 89.00 78 PHE A CA 1
ATOM 609 C C . PHE A 1 78 ? 12.932 -16.732 -30.048 1.00 89.00 78 PHE A C 1
ATOM 611 O O . PHE A 1 78 ? 12.232 -15.819 -29.612 1.00 89.00 78 PHE A O 1
ATOM 618 N N . ALA A 1 79 ? 12.405 -17.821 -30.608 1.00 89.69 79 ALA A N 1
ATOM 619 C CA . ALA A 1 79 ? 10.966 -17.979 -30.831 1.00 89.69 79 ALA A CA 1
ATOM 620 C C . ALA A 1 79 ? 10.145 -18.018 -29.524 1.00 89.69 79 ALA A C 1
ATOM 622 O O . ALA A 1 79 ? 8.972 -17.650 -29.511 1.00 89.69 79 ALA A O 1
ATOM 623 N N . SER A 1 80 ? 10.755 -18.436 -28.409 1.00 90.75 80 SER A N 1
ATOM 624 C CA . SER A 1 80 ? 10.107 -18.528 -27.098 1.00 90.75 80 SER A CA 1
ATOM 625 C C . SER A 1 80 ? 11.081 -18.218 -25.955 1.00 90.75 80 SER A C 1
ATOM 627 O O . SER A 1 80 ? 12.300 -18.268 -26.124 1.00 90.75 80 SER A O 1
ATOM 629 N N . LEU A 1 81 ? 10.540 -17.920 -24.767 1.00 89.19 81 LEU A N 1
ATOM 630 C CA . LEU A 1 81 ? 11.339 -17.780 -23.543 1.00 89.19 81 LEU A CA 1
ATOM 631 C C . LEU A 1 81 ? 12.066 -19.084 -23.183 1.00 89.19 81 LEU A C 1
ATOM 633 O O . LEU A 1 81 ? 13.182 -19.028 -22.681 1.00 89.19 81 LEU A O 1
ATOM 637 N N . ALA A 1 82 ? 11.461 -20.241 -23.472 1.00 89.94 82 ALA A N 1
ATOM 638 C CA . ALA A 1 82 ? 12.086 -21.542 -23.251 1.00 89.94 82 ALA A CA 1
ATOM 639 C C . ALA A 1 82 ? 13.328 -21.724 -24.135 1.00 89.94 82 ALA A C 1
ATOM 641 O O . ALA A 1 82 ? 14.402 -21.991 -23.608 1.00 89.94 82 ALA A O 1
ATOM 642 N N . ALA A 1 83 ? 13.216 -21.442 -25.438 1.00 88.25 83 ALA A N 1
ATOM 643 C CA . ALA A 1 83 ? 14.345 -21.516 -26.368 1.00 88.25 83 ALA A CA 1
ATOM 644 C C . ALA A 1 83 ? 15.484 -20.551 -25.989 1.00 88.25 83 ALA A C 1
ATOM 646 O O . ALA A 1 83 ? 16.661 -20.870 -26.147 1.00 88.25 83 ALA A O 1
ATOM 647 N N . LEU A 1 84 ? 15.136 -19.374 -25.455 1.00 88.94 84 LEU A N 1
ATOM 648 C CA . LEU A 1 84 ? 16.111 -18.424 -24.921 1.00 88.94 84 LEU A CA 1
ATOM 649 C C . LEU A 1 84 ? 16.849 -19.000 -23.705 1.00 88.94 84 LEU A C 1
ATOM 651 O O . LEU A 1 84 ? 18.073 -18.941 -23.659 1.00 88.94 84 LEU A O 1
ATOM 655 N N . VAL A 1 85 ? 16.127 -19.553 -22.725 1.00 89.06 85 VAL A N 1
ATOM 656 C CA . VAL A 1 85 ? 16.731 -20.130 -21.510 1.00 89.06 85 VAL A CA 1
ATOM 657 C C . VAL A 1 85 ? 17.603 -21.341 -21.848 1.00 89.06 85 VAL A C 1
ATOM 659 O O . VAL A 1 85 ? 18.728 -21.423 -21.365 1.00 89.06 85 VAL A O 1
ATOM 662 N N . GLU A 1 86 ? 17.130 -22.233 -22.718 1.00 88.00 86 GLU A N 1
ATOM 663 C CA . GLU A 1 86 ? 17.873 -23.418 -23.166 1.00 88.00 86 GLU A CA 1
ATOM 664 C C . GLU A 1 86 ? 19.214 -23.043 -23.810 1.00 88.00 86 GLU A C 1
ATOM 666 O O . GLU A 1 86 ? 20.250 -23.594 -23.436 1.00 88.00 86 GLU A O 1
ATOM 671 N N . SER A 1 87 ? 19.218 -22.043 -24.698 1.00 85.06 87 SER A N 1
ATOM 672 C CA . SER A 1 87 ? 20.440 -21.539 -25.340 1.00 85.06 87 SER A CA 1
ATOM 673 C C . SER A 1 87 ? 21.431 -20.913 -24.349 1.00 85.06 87 SER A C 1
ATOM 675 O O . SER A 1 87 ? 22.645 -21.029 -24.522 1.00 85.06 87 SER A O 1
ATOM 677 N N . LEU A 1 88 ? 20.940 -20.259 -23.292 1.00 83.69 88 LEU A N 1
ATOM 678 C CA . LEU A 1 88 ? 21.800 -19.693 -22.248 1.00 83.69 88 LEU A CA 1
ATOM 679 C C . LEU A 1 88 ? 22.359 -20.762 -21.296 1.00 83.69 88 LEU A C 1
ATOM 681 O O . LEU A 1 88 ? 23.468 -20.600 -20.783 1.00 83.69 88 LEU A O 1
ATOM 685 N N . CYS A 1 89 ? 21.623 -21.853 -21.069 1.00 84.94 89 CYS A N 1
ATOM 686 C CA . CYS A 1 89 ? 22.099 -23.008 -20.305 1.00 84.94 89 CYS A CA 1
ATOM 687 C C . CYS A 1 89 ? 23.171 -23.804 -21.064 1.00 84.94 89 CYS A C 1
ATOM 689 O O . CYS A 1 89 ? 24.116 -24.297 -20.447 1.00 84.94 89 CYS A O 1
ATOM 691 N N . SER A 1 90 ? 23.076 -23.890 -22.396 1.00 81.00 90 SER A N 1
ATOM 692 C CA . SER A 1 90 ? 24.031 -24.632 -23.232 1.00 81.00 90 SER A CA 1
ATOM 693 C C . SER A 1 90 ? 25.395 -23.945 -23.409 1.00 81.00 90 SER A C 1
ATOM 695 O O . SER A 1 90 ? 26.262 -24.493 -24.082 1.00 81.00 90 SER A O 1
ATOM 697 N N . GLY A 1 91 ? 25.613 -22.768 -22.806 1.00 66.31 91 GLY A N 1
ATOM 698 C CA . GLY A 1 91 ? 26.920 -22.098 -22.774 1.00 66.31 91 GLY A CA 1
ATOM 699 C C . GLY A 1 91 ? 27.258 -21.245 -24.003 1.00 66.31 91 GLY A C 1
ATOM 700 O O . GLY A 1 91 ? 28.360 -20.713 -24.082 1.00 66.31 91 GLY A O 1
ATOM 701 N N . ASP A 1 92 ? 26.319 -21.036 -24.928 1.00 61.00 92 ASP A N 1
ATOM 702 C CA . ASP A 1 92 ? 26.500 -20.220 -26.145 1.00 61.00 92 ASP A CA 1
ATOM 703 C C . ASP A 1 92 ? 26.263 -18.709 -25.877 1.00 61.00 92 ASP A C 1
ATOM 705 O O . ASP A 1 92 ? 25.609 -17.985 -26.628 1.00 61.00 92 ASP A O 1
ATOM 709 N N . SER A 1 93 ? 26.702 -18.230 -24.710 1.00 59.97 93 SER A N 1
ATOM 710 C CA . SER A 1 93 ? 26.088 -17.072 -24.053 1.00 59.97 93 SER A CA 1
ATOM 711 C C . SER A 1 93 ? 26.691 -15.713 -24.437 1.00 59.97 93 SER A C 1
ATOM 713 O O . SER A 1 93 ? 27.891 -15.482 -24.329 1.00 59.97 93 SER A O 1
ATOM 715 N N . ALA A 1 94 ? 25.805 -14.762 -24.761 1.00 59.16 94 ALA A N 1
ATOM 716 C CA . ALA A 1 94 ? 26.063 -13.317 -24.805 1.00 59.16 94 ALA A CA 1
ATOM 717 C C . ALA A 1 94 ? 26.105 -12.657 -23.402 1.00 59.16 94 ALA A C 1
ATOM 719 O O . ALA A 1 94 ? 26.180 -11.433 -23.286 1.00 59.16 94 ALA A O 1
ATOM 720 N N . LEU A 1 95 ? 26.000 -13.446 -22.327 1.00 60.06 95 LEU A N 1
ATOM 721 C CA . LEU A 1 95 ? 26.121 -13.014 -20.934 1.00 60.06 95 LEU A CA 1
ATOM 722 C C . LEU A 1 95 ? 27.453 -13.488 -20.359 1.00 60.06 95 LEU A C 1
ATOM 724 O O . LEU A 1 95 ? 27.850 -14.628 -20.574 1.00 60.06 95 LEU A O 1
ATOM 728 N N . CYS A 1 96 ? 28.079 -12.672 -19.511 1.00 64.31 96 CYS A N 1
ATOM 729 C CA . CYS A 1 96 ? 29.306 -13.049 -18.799 1.00 64.31 96 CYS A CA 1
ATOM 730 C C . CYS A 1 96 ? 29.104 -14.138 -17.718 1.00 64.31 96 CYS A C 1
ATOM 732 O O . CYS A 1 96 ? 30.003 -14.349 -16.911 1.00 64.31 96 CYS A O 1
ATOM 734 N N . ILE A 1 97 ? 27.925 -14.770 -17.635 1.00 68.56 97 ILE A N 1
ATOM 735 C CA . ILE A 1 97 ? 27.579 -15.797 -16.641 1.00 68.56 97 ILE A CA 1
ATOM 736 C C . ILE A 1 97 ? 26.786 -16.910 -17.326 1.00 68.56 97 ILE A C 1
ATOM 738 O O . ILE A 1 97 ? 25.838 -16.638 -18.068 1.00 68.56 97 ILE A O 1
ATOM 742 N N . GLN A 1 98 ? 27.151 -18.158 -17.034 1.00 78.81 98 GLN A N 1
ATOM 743 C CA . GLN A 1 98 ? 26.436 -19.350 -17.480 1.00 78.81 98 GLN A CA 1
ATOM 744 C C . GLN A 1 98 ? 25.263 -19.675 -16.545 1.00 78.81 98 GLN A C 1
ATOM 746 O O . GLN A 1 98 ? 25.429 -19.738 -15.326 1.00 78.81 98 GLN A O 1
ATOM 751 N N . LEU A 1 99 ? 24.084 -19.931 -17.118 1.00 87.69 99 LEU A N 1
ATOM 752 C CA . LEU A 1 99 ? 22.933 -20.424 -16.360 1.00 87.69 99 LEU A CA 1
ATOM 753 C C . LEU A 1 99 ? 23.133 -21.902 -16.024 1.00 87.69 99 LEU A C 1
ATOM 755 O O . LEU A 1 99 ? 23.337 -22.709 -16.929 1.00 87.69 99 LEU A O 1
ATOM 759 N N . ARG A 1 100 ? 23.050 -22.264 -14.741 1.00 89.50 100 ARG A N 1
ATOM 760 C CA . ARG A 1 100 ? 23.267 -23.647 -14.283 1.00 89.50 100 ARG A CA 1
ATOM 761 C C . ARG A 1 100 ? 21.977 -24.348 -13.889 1.00 89.50 100 ARG A C 1
ATOM 763 O O . ARG A 1 100 ? 21.685 -25.419 -14.408 1.00 89.50 100 ARG A O 1
ATOM 770 N N . ALA A 1 101 ? 21.199 -23.745 -12.993 1.00 92.06 101 ALA A N 1
ATOM 771 C CA . ALA A 1 101 ? 19.989 -24.360 -12.454 1.00 92.06 101 ALA A CA 1
ATOM 772 C C . ALA A 1 101 ? 18.892 -23.319 -12.171 1.00 92.06 101 ALA A C 1
ATOM 774 O O . ALA A 1 101 ? 19.209 -22.185 -11.805 1.00 92.06 101 ALA A O 1
ATOM 775 N N . PRO A 1 102 ? 17.602 -23.671 -12.308 1.00 93.19 102 PRO A N 1
ATOM 776 C CA . PRO A 1 102 ? 16.510 -22.837 -11.812 1.00 93.19 102 PRO A CA 1
ATOM 777 C C . PRO A 1 102 ? 16.653 -22.555 -10.310 1.00 93.19 102 PRO A C 1
ATOM 779 O O . PRO A 1 102 ? 17.145 -23.401 -9.569 1.00 93.19 102 PRO A O 1
ATOM 782 N N . CYS A 1 103 ? 16.184 -21.393 -9.857 1.00 91.06 103 CYS A N 1
ATOM 783 C CA . CYS A 1 103 ? 16.138 -21.039 -8.442 1.00 91.06 103 CYS A CA 1
ATOM 784 C C . CYS A 1 103 ? 15.335 -22.087 -7.653 1.00 91.06 103 CYS A C 1
ATOM 786 O O . CYS A 1 103 ? 14.156 -22.316 -7.928 1.00 91.06 103 CYS A O 1
ATOM 788 N N . SER A 1 104 ? 15.972 -22.693 -6.652 1.00 87.00 104 SER A N 1
ATOM 789 C CA . SER A 1 104 ? 15.396 -23.731 -5.786 1.00 87.00 104 SER A CA 1
ATOM 790 C C . SER A 1 104 ? 14.398 -23.172 -4.773 1.00 87.00 104 SER A C 1
ATOM 792 O O . SER A 1 104 ? 13.590 -23.907 -4.208 1.00 87.00 104 SER A O 1
ATOM 794 N N . VAL A 1 105 ? 14.453 -21.861 -4.531 1.00 80.50 105 VAL A N 1
ATOM 795 C CA . VAL A 1 105 ? 13.571 -21.159 -3.601 1.00 80.50 105 VAL A CA 1
ATOM 796 C C . VAL A 1 105 ? 12.472 -20.489 -4.401 1.00 80.50 105 VAL A C 1
ATOM 798 O O . VAL A 1 105 ? 12.687 -19.464 -5.046 1.00 80.50 105 VAL A O 1
ATOM 801 N N . ILE A 1 106 ? 11.283 -21.078 -4.355 1.00 71.19 106 ILE A N 1
ATOM 802 C CA . ILE A 1 106 ? 10.081 -20.474 -4.919 1.00 71.19 106 ILE A CA 1
ATOM 803 C C . ILE A 1 106 ? 9.617 -19.397 -3.919 1.00 71.19 106 ILE A C 1
ATOM 805 O O . ILE A 1 106 ? 9.378 -19.733 -2.753 1.00 71.19 106 ILE A O 1
ATOM 809 N N . PRO A 1 107 ? 9.507 -18.112 -4.318 1.00 60.97 107 PRO A N 1
ATOM 810 C CA . PRO A 1 107 ? 8.866 -17.082 -3.517 1.00 60.97 107 PRO A CA 1
ATOM 811 C C . PRO A 1 107 ? 7.525 -17.625 -3.063 1.00 60.97 107 PRO A C 1
ATOM 813 O O . PRO A 1 107 ? 6.827 -18.248 -3.865 1.00 60.97 107 PRO A O 1
ATOM 816 N N . ARG A 1 108 ? 7.151 -17.418 -1.798 1.00 49.50 108 ARG A N 1
ATOM 817 C CA . ARG A 1 108 ? 5.816 -17.815 -1.344 1.00 49.50 108 ARG A CA 1
ATOM 818 C C . ARG A 1 108 ? 4.808 -17.172 -2.287 1.00 49.50 108 ARG A C 1
ATOM 820 O O . ARG A 1 108 ? 4.649 -15.952 -2.299 1.00 49.50 108 ARG A O 1
ATOM 827 N N . CYS A 1 109 ? 4.188 -17.987 -3.134 1.00 38.50 109 CYS A N 1
ATOM 828 C CA . CYS A 1 109 ? 3.225 -17.480 -4.081 1.00 38.50 109 CYS A CA 1
ATOM 829 C C . CYS A 1 109 ? 2.057 -16.957 -3.250 1.00 38.50 109 CYS A C 1
ATOM 831 O O . CYS A 1 109 ? 1.404 -17.752 -2.576 1.00 38.50 109 CYS A O 1
ATOM 833 N N . ARG A 1 110 ? 1.711 -15.666 -3.361 1.00 45.56 110 ARG A N 1
ATOM 834 C CA . ARG A 1 110 ? 0.373 -15.203 -2.938 1.00 45.56 110 ARG A CA 1
ATOM 835 C C . ARG A 1 110 ? -0.751 -15.917 -3.708 1.00 45.56 110 ARG A C 1
ATOM 837 O O . ARG A 1 110 ? -1.911 -15.712 -3.403 1.00 45.56 110 ARG A O 1
ATOM 844 N N . CYS A 1 111 ? -0.404 -16.749 -4.694 1.00 38.56 111 CYS A N 1
ATOM 845 C CA . CYS A 1 111 ? -1.320 -17.586 -5.451 1.00 38.56 111 CYS A CA 1
ATOM 846 C C . CYS A 1 111 ? -1.541 -19.002 -4.877 1.00 38.56 111 CYS A C 1
ATOM 848 O O . CYS A 1 111 ? -2.391 -19.710 -5.396 1.00 38.56 111 CYS A O 1
ATOM 850 N N . HIS A 1 112 ? -0.770 -19.440 -3.870 1.00 31.97 112 HIS A N 1
ATOM 851 C CA . HIS A 1 112 ? -0.902 -20.772 -3.248 1.00 31.97 112 HIS A CA 1
ATOM 852 C C . HIS A 1 112 ? -0.689 -20.749 -1.728 1.00 31.97 112 HIS A C 1
ATOM 854 O O . HIS A 1 112 ? -0.376 -21.774 -1.122 1.00 31.97 112 HIS A O 1
ATOM 860 N N . SER A 1 113 ? -0.947 -19.616 -1.074 1.00 29.78 113 SER A N 1
ATOM 861 C CA . SER A 1 113 ? -1.623 -19.771 0.206 1.00 29.78 113 SER A CA 1
ATOM 862 C C . SER A 1 113 ? -3.009 -20.296 -0.146 1.00 29.78 113 SER A C 1
ATOM 864 O O . SER A 1 113 ? -3.834 -19.549 -0.663 1.00 29.78 113 SER A O 1
ATOM 866 N N . GLN A 1 114 ? -3.267 -21.575 0.112 1.00 32.22 114 GLN A N 1
ATOM 867 C CA . GLN A 1 114 ? -4.610 -21.966 0.520 1.00 32.22 114 GLN A CA 1
ATOM 868 C C . GLN A 1 114 ? -4.882 -21.230 1.840 1.00 32.22 114 GLN A C 1
ATOM 870 O O . GLN A 1 114 ? -4.752 -21.788 2.920 1.00 32.22 114 GLN A O 1
ATOM 875 N N . VAL A 1 115 ? -5.136 -19.926 1.748 1.00 31.69 115 VAL A N 1
ATOM 876 C CA . VAL A 1 115 ? -6.104 -19.304 2.631 1.00 31.69 115 VAL A CA 1
ATOM 877 C C . VAL A 1 115 ? -7.410 -19.535 1.886 1.00 31.69 115 VAL A C 1
ATOM 879 O O . VAL A 1 115 ? -7.476 -19.163 0.709 1.00 31.69 115 VAL A O 1
ATOM 882 N N . PRO A 1 116 ? -8.401 -20.209 2.483 1.00 29.31 116 PRO A N 1
ATOM 883 C CA . PRO A 1 116 ? -9.737 -20.228 1.919 1.00 29.31 116 PRO A CA 1
ATOM 884 C C . PRO A 1 116 ? -10.124 -18.788 1.579 1.00 29.31 116 PRO A C 1
ATOM 886 O O . PRO A 1 116 ? -9.941 -17.873 2.387 1.00 29.31 116 PRO A O 1
ATOM 889 N N . GLU A 1 117 ? -10.577 -18.564 0.348 1.00 34.69 117 GLU A N 1
ATOM 890 C CA . GLU A 1 117 ? -11.233 -17.315 -0.004 1.00 34.69 117 GLU A CA 1
ATOM 891 C C . GLU A 1 117 ? -12.446 -17.167 0.917 1.00 34.69 117 GLU A C 1
ATOM 893 O O . GLU A 1 117 ? -13.452 -17.846 0.741 1.00 34.69 117 GLU A O 1
ATOM 898 N N . GLY A 1 118 ? -12.319 -16.294 1.916 1.00 35.62 118 GLY A N 1
ATOM 899 C CA . GLY A 1 118 ? -13.383 -15.989 2.861 1.00 35.62 118 GLY A CA 1
ATOM 900 C C . GLY A 1 118 ? -13.391 -16.883 4.091 1.00 35.62 118 GLY A C 1
ATOM 901 O O . GLY A 1 118 ? -14.289 -17.687 4.234 1.00 35.62 118 GLY A O 1
ATOM 902 N N . GLU A 1 119 ? -12.447 -16.674 5.003 1.00 30.78 119 GLU A N 1
ATOM 903 C CA . GLU A 1 119 ? -12.659 -16.860 6.440 1.00 30.78 119 GLU A CA 1
ATOM 904 C C . GLU A 1 119 ? -11.494 -16.173 7.165 1.00 30.78 119 GLU A C 1
ATOM 906 O O . GLU A 1 119 ? -10.321 -16.504 6.978 1.00 30.78 119 GLU A O 1
ATOM 911 N N . GLY A 1 120 ? -11.812 -15.133 7.944 1.00 37.84 120 GLY A N 1
ATOM 912 C CA . GLY A 1 120 ? -10.924 -14.697 9.019 1.00 37.84 120 GLY A CA 1
ATOM 913 C C . GLY A 1 120 ? -10.715 -15.850 10.011 1.00 37.84 120 GLY A C 1
ATOM 914 O O . GLY A 1 120 ? -11.415 -16.857 9.923 1.00 37.84 120 GLY A O 1
ATOM 915 N N . PRO A 1 121 ? -9.754 -15.742 10.942 1.00 35.28 121 PRO A N 1
ATOM 916 C CA . PRO A 1 121 ? -9.475 -16.810 11.898 1.00 35.28 121 PRO A CA 1
ATOM 917 C C . PRO A 1 121 ? -10.765 -17.248 12.604 1.00 35.28 121 PRO A C 1
ATOM 919 O O . PRO A 1 121 ? -11.442 -16.431 13.225 1.00 35.28 121 PRO A O 1
ATOM 922 N N . GLU A 1 122 ? -11.110 -18.529 12.455 1.00 31.47 122 GLU A N 1
ATOM 923 C CA . GLU A 1 122 ? -12.339 -19.124 12.970 1.00 31.47 122 GLU A CA 1
ATOM 924 C C . GLU A 1 122 ? -12.428 -18.971 14.495 1.00 31.47 122 GLU A C 1
ATOM 926 O O . GLU A 1 122 ? -11.688 -19.603 15.253 1.00 31.47 122 GLU A O 1
ATOM 931 N N . THR A 1 123 ? -13.381 -18.164 14.954 1.00 35.44 123 THR A N 1
ATOM 932 C CA . THR A 1 123 ? -13.941 -18.260 16.299 1.00 35.44 123 THR A CA 1
ATOM 933 C C . THR A 1 123 ? -15.405 -18.658 16.173 1.00 35.44 123 THR A C 1
ATOM 935 O O . THR A 1 123 ? -16.237 -17.993 15.562 1.00 35.44 123 THR A O 1
ATOM 938 N N . THR A 1 124 ? -15.713 -19.825 16.725 1.00 33.78 124 THR A N 1
ATOM 939 C CA . THR A 1 124 ? -17.054 -20.395 16.812 1.00 33.78 124 THR A CA 1
ATOM 940 C C . THR A 1 124 ? -17.998 -19.451 17.561 1.00 33.78 124 THR A C 1
ATOM 942 O O . THR A 1 124 ? -17.876 -19.299 18.775 1.00 33.78 124 THR A O 1
ATOM 945 N N . GLY A 1 125 ? -18.965 -18.858 16.858 1.00 28.08 125 GLY A N 1
ATOM 946 C CA . GLY A 1 125 ? -20.057 -18.098 17.473 1.00 28.08 125 GLY A CA 1
ATOM 947 C C . GLY A 1 125 ? -20.779 -17.191 16.479 1.00 28.08 125 GLY A C 1
ATOM 948 O O . GLY A 1 125 ? -20.267 -16.154 16.091 1.00 28.08 125 GLY A O 1
ATOM 949 N N . SER A 1 126 ? -21.982 -17.582 16.064 1.00 43.50 126 SER A N 1
ATOM 950 C CA . SER A 1 126 ? -22.883 -16.795 15.210 1.00 43.50 126 SER A CA 1
ATOM 951 C C . SER A 1 126 ? -23.144 -15.387 15.772 1.00 43.50 126 SER A C 1
ATOM 953 O O . SER A 1 126 ? -23.680 -15.325 16.874 1.00 43.50 126 SER A O 1
ATOM 955 N N . LEU A 1 127 ? -22.848 -14.314 15.007 1.00 33.78 127 LEU A N 1
ATOM 956 C CA . LEU A 1 127 ? -23.558 -13.009 14.884 1.00 33.78 127 LEU A CA 1
ATOM 957 C C . LEU A 1 127 ? -22.610 -11.883 14.383 1.00 33.78 127 LEU A C 1
ATOM 959 O O . LEU A 1 127 ? -21.630 -11.577 15.047 1.00 33.78 127 LEU A O 1
ATOM 963 N N . GLY A 1 128 ? -22.966 -11.191 13.289 1.00 35.03 128 GLY A N 1
ATOM 964 C CA . GLY A 1 128 ? -22.478 -9.831 12.971 1.00 35.03 128 GLY A CA 1
ATOM 965 C C . GLY A 1 128 ? -21.178 -9.704 12.157 1.00 35.03 128 GLY A C 1
ATOM 966 O O . GLY A 1 128 ? -20.344 -10.596 12.126 1.00 35.03 128 GLY A O 1
ATOM 967 N N . ASP A 1 129 ? -21.040 -8.583 11.447 1.00 47.28 129 ASP A N 1
ATOM 968 C CA . ASP A 1 129 ? -19.899 -8.200 10.602 1.00 47.28 129 ASP A CA 1
ATOM 969 C C . ASP A 1 129 ? -18.512 -8.469 11.241 1.00 47.28 129 ASP A C 1
ATOM 971 O O . ASP A 1 129 ? -18.115 -7.797 12.187 1.00 47.28 129 ASP A O 1
ATOM 975 N N . VAL A 1 130 ? -17.726 -9.370 10.636 1.00 62.44 130 VAL A N 1
ATOM 976 C CA . VAL A 1 130 ? -16.408 -9.903 11.086 1.00 62.44 130 VAL A CA 1
ATOM 977 C C . VAL A 1 130 ? -15.269 -8.852 11.182 1.00 62.44 130 VAL A C 1
ATOM 979 O O . VAL A 1 130 ? -14.107 -9.192 11.375 1.00 62.44 130 VAL A O 1
ATOM 982 N N . TRP A 1 131 ? -15.571 -7.561 11.033 1.00 77.25 131 TRP A N 1
ATOM 983 C CA . TRP A 1 131 ? -14.583 -6.472 10.969 1.00 77.25 131 TRP A CA 1
ATOM 984 C C . TRP A 1 131 ? -14.505 -5.651 12.257 1.00 77.25 131 TRP A C 1
ATOM 986 O O . TRP A 1 131 ? -13.520 -4.947 12.454 1.00 77.25 131 TRP A O 1
ATOM 996 N N . GLU A 1 132 ? -15.514 -5.714 13.125 1.00 87.38 132 GLU A N 1
ATOM 997 C CA . GLU A 1 132 ? -15.458 -5.070 14.438 1.00 87.38 132 GLU A CA 1
ATOM 998 C C . GLU A 1 132 ? -14.792 -6.019 15.441 1.00 87.38 132 GLU A C 1
ATOM 1000 O O . GLU A 1 132 ? -15.236 -7.152 15.624 1.00 87.38 132 GLU A O 1
ATOM 1005 N N . VAL A 1 133 ? -13.695 -5.581 16.063 1.00 89.12 133 VAL A N 1
ATOM 1006 C CA . VAL A 1 133 ? -12.896 -6.402 16.985 1.00 89.12 133 VAL A CA 1
ATOM 1007 C C . VAL A 1 133 ? -12.691 -5.689 18.323 1.00 89.12 133 VAL A C 1
ATOM 1009 O O . VAL A 1 133 ? -12.627 -4.456 18.355 1.00 89.12 133 VAL A O 1
ATOM 1012 N N . PRO A 1 134 ? -12.547 -6.440 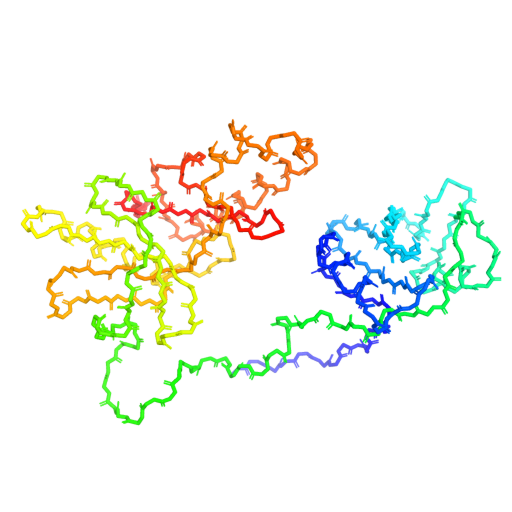19.432 1.00 89.50 134 PRO A N 1
ATOM 1013 C CA . PRO A 1 134 ? -12.201 -5.861 20.727 1.00 89.50 134 PRO A CA 1
ATOM 1014 C C . PRO A 1 134 ? -10.855 -5.125 20.658 1.00 89.50 134 PRO A C 1
ATOM 1016 O O . PRO A 1 134 ? -9.925 -5.586 19.991 1.00 89.50 134 PRO A O 1
ATOM 1019 N N . ALA A 1 135 ? -10.734 -3.994 21.359 1.00 88.94 135 ALA A N 1
ATOM 1020 C CA . ALA A 1 135 ? -9.515 -3.179 21.359 1.00 88.94 135 ALA A CA 1
ATOM 1021 C C . ALA A 1 135 ? -8.294 -3.960 21.878 1.00 88.94 135 ALA A C 1
ATOM 1023 O O . ALA A 1 135 ? -7.172 -3.733 21.435 1.00 88.94 135 ALA A O 1
ATOM 1024 N N . GLU A 1 136 ? -8.516 -4.942 22.754 1.00 90.38 136 GLU A N 1
ATOM 1025 C CA . GLU A 1 136 ? -7.502 -5.837 23.314 1.00 90.38 136 GLU A CA 1
ATOM 1026 C C . GLU A 1 136 ? -6.842 -6.737 22.260 1.00 90.38 136 GLU A C 1
ATOM 1028 O O . GLU A 1 136 ? -5.735 -7.229 22.477 1.00 90.38 136 GLU A O 1
ATOM 1033 N N . ALA A 1 137 ? -7.487 -6.945 21.105 1.00 88.81 137 ALA A N 1
ATOM 1034 C CA . ALA A 1 137 ? -6.900 -7.687 19.991 1.00 88.81 137 ALA A CA 1
ATOM 1035 C C . ALA A 1 137 ? -5.745 -6.923 19.319 1.00 88.81 137 ALA A C 1
ATOM 1037 O O . ALA A 1 137 ? -5.027 -7.494 18.493 1.00 88.81 137 ALA A O 1
ATOM 1038 N N . VAL A 1 138 ? -5.571 -5.636 19.636 1.00 92.44 138 VAL A N 1
ATOM 1039 C CA . VAL A 1 138 ? -4.635 -4.733 18.973 1.00 92.44 138 VAL A CA 1
ATOM 1040 C C . VAL A 1 138 ? -3.705 -4.087 20.000 1.00 92.44 138 VAL A C 1
ATOM 1042 O O . VAL A 1 138 ? -4.143 -3.542 21.007 1.00 92.44 138 VAL A O 1
ATOM 1045 N N . SER A 1 139 ? -2.399 -4.092 19.732 1.00 93.88 139 SER A N 1
ATOM 1046 C CA . SER A 1 139 ? -1.403 -3.423 20.577 1.00 93.88 139 SER A CA 1
ATOM 1047 C C . SER A 1 139 ? -0.719 -2.278 19.839 1.00 93.88 139 SER A C 1
ATOM 1049 O O . SER A 1 139 ? -0.110 -2.496 18.792 1.00 93.88 139 SER A O 1
ATOM 1051 N N . LEU A 1 140 ? -0.771 -1.071 20.404 1.00 94.62 140 LEU A N 1
ATOM 1052 C CA . LEU A 1 140 ? -0.047 0.108 19.918 1.00 94.62 140 LEU A CA 1
ATOM 1053 C C . LEU A 1 140 ? 1.430 0.010 20.333 1.00 94.62 140 LEU A C 1
ATOM 1055 O O . LEU A 1 140 ? 1.725 -0.109 21.519 1.00 94.62 140 LEU A O 1
ATOM 1059 N N . GLU A 1 141 ? 2.362 0.074 19.379 1.00 94.25 141 GLU A N 1
ATOM 1060 C CA . GLU A 1 141 ? 3.799 -0.082 19.659 1.00 94.25 141 GLU A CA 1
ATOM 1061 C C . GLU A 1 141 ? 4.591 1.209 19.437 1.00 94.25 141 GLU A C 1
ATOM 1063 O O . GLU A 1 141 ? 5.285 1.689 20.331 1.00 94.25 141 GLU A O 1
ATOM 1068 N N . ARG A 1 142 ? 4.515 1.783 18.229 1.00 95.31 142 ARG A N 1
ATOM 1069 C CA . ARG A 1 142 ? 5.323 2.949 17.839 1.00 95.31 142 ARG A CA 1
ATOM 1070 C C . ARG A 1 142 ? 4.473 3.974 17.110 1.00 95.31 142 ARG A C 1
ATOM 1072 O O . ARG A 1 142 ? 3.906 3.663 16.068 1.00 95.31 142 ARG A O 1
ATOM 1079 N N . LYS A 1 143 ? 4.457 5.220 17.585 1.00 95.00 143 LYS A N 1
ATOM 1080 C CA . LYS A 1 143 ? 3.791 6.323 16.880 1.00 95.00 143 LYS A CA 1
ATOM 1081 C C . LYS A 1 143 ? 4.467 6.564 15.522 1.00 95.00 143 LYS A C 1
ATOM 1083 O O . LYS A 1 143 ? 5.682 6.744 15.448 1.00 95.00 143 LYS A O 1
ATOM 1088 N N . LEU A 1 144 ? 3.680 6.527 14.449 1.00 89.81 144 LEU A N 1
ATOM 1089 C CA . LEU A 1 144 ? 4.102 6.797 13.069 1.00 89.81 144 LEU A CA 1
ATOM 1090 C C . LEU A 1 144 ? 3.876 8.258 12.687 1.00 89.81 144 LEU A C 1
ATOM 1092 O O . LEU A 1 144 ? 4.650 8.821 11.916 1.00 89.81 144 LEU A O 1
ATOM 1096 N N . GLY A 1 145 ? 2.823 8.870 13.225 1.00 87.81 145 GLY A N 1
ATOM 1097 C CA . GLY A 1 145 ? 2.479 10.249 12.927 1.00 87.81 145 GLY A CA 1
ATOM 1098 C C . GLY A 1 145 ? 1.267 10.741 13.702 1.00 87.81 145 GLY A C 1
ATOM 1099 O O . GLY A 1 145 ? 0.681 10.030 14.517 1.00 87.81 145 GLY A O 1
ATOM 1100 N N . GLU A 1 146 ? 0.912 11.987 13.434 1.00 86.25 146 GLU A N 1
ATOM 1101 C CA . GLU A 1 146 ? -0.268 12.654 13.965 1.00 86.25 146 GLU A CA 1
ATOM 1102 C C . GLU A 1 146 ? -0.880 13.481 12.839 1.00 86.25 146 GLU A C 1
ATOM 1104 O O . GLU A 1 146 ? -0.164 14.179 12.116 1.00 86.25 146 GLU A O 1
ATOM 1109 N N . GLY A 1 147 ? -2.184 13.326 12.652 1.00 73.12 147 GLY A N 1
ATOM 1110 C CA . GLY A 1 147 ? -2.979 14.028 11.657 1.00 73.12 147 GLY A CA 1
ATOM 1111 C C . GLY A 1 147 ? -4.155 14.746 12.306 1.00 73.12 147 GLY A C 1
ATOM 1112 O O . GLY A 1 147 ? -4.263 14.817 13.529 1.00 73.12 147 GLY A O 1
ATOM 1113 N N . GLU A 1 148 ? -5.045 15.264 11.465 1.00 70.50 148 GLU A N 1
ATOM 1114 C CA . GLU A 1 148 ? -6.212 16.047 11.885 1.00 70.50 148 GLU A CA 1
ATOM 1115 C C . GLU A 1 148 ? -7.130 15.271 12.842 1.00 70.50 148 GLU A C 1
ATOM 1117 O O . GLU A 1 148 ? -7.527 15.794 13.875 1.00 70.50 148 GLU A O 1
ATOM 1122 N N . PHE A 1 149 ? -7.385 13.994 12.548 1.00 70.44 149 PHE A N 1
ATOM 1123 C CA . PHE A 1 149 ? -8.331 13.162 13.302 1.00 70.44 149 PHE A CA 1
ATOM 1124 C C . PHE A 1 149 ? -7.710 12.428 14.498 1.00 70.44 149 PHE A C 1
ATOM 1126 O O . PHE A 1 149 ? -8.416 11.766 15.253 1.00 70.44 149 PHE A O 1
ATOM 1133 N N . GLY A 1 150 ? -6.393 12.525 14.684 1.00 82.56 150 GLY A N 1
ATOM 1134 C CA . GLY A 1 150 ? -5.696 11.858 15.778 1.00 82.56 150 GLY A CA 1
ATOM 1135 C C . GLY A 1 150 ? -4.365 11.251 15.367 1.00 82.56 150 GLY A C 1
ATOM 1136 O O . GLY A 1 150 ? -3.667 11.754 14.485 1.00 82.56 150 GLY A O 1
ATOM 1137 N N . GLU A 1 151 ? -3.960 10.196 16.061 1.00 90.06 151 GLU A N 1
ATOM 1138 C CA . GLU A 1 151 ? -2.617 9.637 15.933 1.00 90.06 151 GLU A CA 1
ATOM 1139 C C . GLU A 1 151 ? -2.621 8.377 15.074 1.00 90.06 151 GLU A C 1
ATOM 1141 O O . GLU A 1 151 ? -3.574 7.603 15.074 1.00 90.06 151 GLU A O 1
ATOM 1146 N N . VAL A 1 152 ? -1.520 8.143 14.364 1.00 92.12 152 VAL A N 1
ATOM 1147 C CA . VAL A 1 152 ? -1.296 6.899 13.628 1.00 92.12 152 VAL A CA 1
ATOM 1148 C C . VAL A 1 152 ? -0.150 6.156 14.289 1.00 92.12 152 VAL A C 1
ATOM 1150 O O . VAL A 1 152 ? 0.933 6.710 14.484 1.00 92.12 152 VAL A O 1
ATOM 1153 N N . TRP A 1 153 ? -0.377 4.891 14.606 1.00 95.12 153 TRP A N 1
ATOM 1154 C CA . TRP A 1 153 ? 0.555 4.012 15.294 1.00 95.12 153 TRP A CA 1
ATOM 1155 C C . TRP A 1 153 ? 0.852 2.778 14.447 1.00 95.12 153 TRP A C 1
ATOM 1157 O O . TRP A 1 153 ? -0.019 2.252 13.765 1.00 95.12 153 TRP A O 1
ATOM 1167 N N . GLN A 1 154 ? 2.084 2.289 14.504 1.00 95.56 154 GLN A N 1
ATOM 1168 C CA . GLN A 1 154 ? 2.395 0.907 14.175 1.00 95.56 154 GLN A CA 1
ATOM 1169 C C . GLN A 1 154 ? 2.007 0.053 15.378 1.00 95.56 154 GLN A C 1
ATOM 1171 O O . GLN A 1 154 ? 2.280 0.436 16.521 1.00 95.56 154 GLN A O 1
ATOM 1176 N N . GLY A 1 155 ? 1.440 -1.116 15.108 1.00 94.62 155 GLY A N 1
ATOM 1177 C CA . GLY A 1 155 ? 1.133 -2.094 16.134 1.00 94.62 155 GLY A CA 1
ATOM 1178 C C . GLY A 1 155 ? 1.030 -3.517 15.614 1.00 94.62 155 GLY A C 1
ATOM 1179 O O . GLY A 1 155 ? 1.385 -3.807 14.467 1.00 94.62 155 GLY A O 1
ATOM 1180 N N . LEU A 1 156 ? 0.506 -4.390 16.471 1.00 90.81 156 LEU A N 1
ATOM 1181 C CA . LEU A 1 156 ? 0.229 -5.788 16.161 1.00 90.81 156 LEU A CA 1
ATOM 1182 C C . LEU A 1 156 ? -1.252 -6.086 16.361 1.00 90.81 156 LEU A C 1
ATOM 1184 O O . LEU A 1 156 ? -1.836 -5.708 17.373 1.00 90.81 156 LEU A O 1
ATOM 1188 N N . TRP A 1 157 ? -1.834 -6.815 15.418 1.00 88.69 157 TRP A N 1
ATOM 1189 C CA . TRP A 1 157 ? -3.133 -7.458 15.562 1.00 88.69 157 TRP A CA 1
ATOM 1190 C C . TRP A 1 157 ? -2.935 -8.937 15.909 1.00 88.69 157 TRP A C 1
ATOM 1192 O O . TRP A 1 157 ? -2.089 -9.615 15.308 1.00 88.69 157 TRP A O 1
ATOM 1202 N N . ASN A 1 158 ? -3.669 -9.428 16.913 1.00 86.25 158 ASN A N 1
ATOM 1203 C CA . ASN A 1 158 ? -3.556 -10.783 17.467 1.00 86.25 158 ASN A CA 1
ATOM 1204 C C . ASN A 1 158 ? -2.094 -11.182 17.747 1.00 86.25 158 ASN A C 1
ATOM 1206 O O . ASN A 1 158 ? -1.654 -12.282 17.405 1.00 86.25 158 ASN A O 1
ATOM 1210 N N . HIS A 1 159 ? -1.315 -10.240 18.293 1.00 81.06 159 HIS A N 1
ATOM 1211 C CA . HIS A 1 159 ? 0.102 -10.383 18.663 1.00 81.06 159 HIS A CA 1
ATOM 1212 C C . HIS A 1 159 ? 1.073 -10.813 17.547 1.00 81.06 159 HIS A C 1
ATOM 1214 O O . HIS A 1 159 ? 2.220 -11.147 17.834 1.00 81.06 159 HIS A O 1
ATOM 1220 N N . SER A 1 160 ? 0.646 -10.837 16.282 1.00 79.94 160 SER A N 1
ATOM 1221 C CA . SER A 1 160 ? 1.427 -11.465 15.206 1.00 79.94 160 SER A CA 1
ATOM 1222 C C . SER A 1 160 ? 1.420 -10.691 13.896 1.00 79.94 160 SER A C 1
ATOM 1224 O O . SER A 1 160 ? 2.417 -10.712 13.178 1.00 79.94 160 SER A O 1
ATOM 1226 N N . THR A 1 161 ? 0.324 -10.004 13.573 1.00 84.75 161 THR A N 1
ATOM 1227 C CA . THR A 1 161 ? 0.159 -9.342 12.277 1.00 84.75 161 THR A CA 1
ATOM 1228 C C . THR A 1 161 ? 0.496 -7.857 12.401 1.00 84.75 161 THR A C 1
ATOM 1230 O O . THR A 1 161 ? -0.219 -7.155 13.113 1.00 84.75 161 THR A O 1
ATOM 1233 N N . PRO A 1 162 ? 1.540 -7.342 11.722 1.00 90.00 162 PRO A N 1
ATOM 1234 C CA . PRO A 1 162 ? 1.853 -5.915 11.737 1.00 90.00 162 PRO A CA 1
ATOM 1235 C C . PRO A 1 162 ? 0.754 -5.086 11.072 1.00 90.00 162 PRO A C 1
ATOM 1237 O O . PRO A 1 162 ? 0.326 -5.389 9.955 1.00 90.00 162 PRO A O 1
ATOM 1240 N N . VAL A 1 163 ? 0.327 -4.020 11.745 1.00 94.56 163 VAL A N 1
ATOM 1241 C CA . VAL A 1 163 ? -0.780 -3.156 11.314 1.00 94.56 163 VAL A CA 1
ATOM 1242 C C . VAL A 1 163 ? -0.473 -1.679 11.549 1.00 94.56 163 VAL A C 1
ATOM 1244 O O . VAL A 1 163 ? 0.361 -1.327 12.388 1.00 94.56 163 VAL A O 1
ATOM 1247 N N . ALA A 1 164 ? -1.152 -0.816 10.796 1.00 95.62 164 ALA A N 1
ATOM 1248 C CA . ALA A 1 164 ? -1.246 0.608 11.088 1.00 95.62 164 ALA A CA 1
ATOM 1249 C C . ALA A 1 164 ? -2.599 0.901 11.751 1.00 95.62 164 ALA A C 1
ATOM 1251 O O . ALA A 1 164 ? -3.642 0.459 11.268 1.00 95.62 164 ALA A O 1
ATOM 1252 N N . ILE A 1 165 ? -2.573 1.629 12.864 1.00 94.31 165 ILE A N 1
ATOM 1253 C CA . ILE A 1 165 ? -3.721 1.871 13.737 1.00 94.31 165 ILE A CA 1
ATOM 1254 C C . ILE A 1 165 ? -3.920 3.379 13.844 1.00 94.31 165 ILE A C 1
ATOM 1256 O O . ILE A 1 165 ? -3.065 4.080 14.388 1.00 94.31 165 ILE A O 1
ATOM 1260 N N . LYS A 1 166 ? -5.032 3.880 13.307 1.00 91.94 166 LYS A N 1
ATOM 1261 C CA . LYS A 1 166 ? -5.451 5.279 13.454 1.00 91.94 166 LYS A CA 1
ATOM 1262 C C . LYS A 1 166 ? -6.348 5.377 14.684 1.00 91.94 166 LYS A C 1
ATOM 1264 O O . LYS A 1 166 ? -7.311 4.619 14.786 1.00 91.94 166 LYS A O 1
ATOM 1269 N N . THR A 1 167 ? -6.017 6.268 15.612 1.00 90.00 167 THR A N 1
ATOM 1270 C CA . THR A 1 167 ? -6.785 6.520 16.836 1.00 90.00 167 THR A CA 1
ATOM 1271 C C . THR A 1 167 ? -7.584 7.809 16.688 1.00 90.00 167 THR A C 1
ATOM 1273 O O . THR A 1 167 ? -7.064 8.802 16.178 1.00 90.00 167 THR A O 1
ATOM 1276 N N . LEU A 1 168 ? -8.830 7.812 17.160 1.00 84.00 168 LEU A N 1
ATOM 1277 C CA . LEU A 1 168 ? -9.611 9.033 17.353 1.00 84.00 168 LEU A CA 1
ATOM 1278 C C . LEU A 1 168 ? -9.451 9.508 18.803 1.00 84.00 168 LEU A C 1
ATOM 1280 O O . LEU A 1 168 ? -9.678 8.738 19.739 1.00 84.00 168 LEU A O 1
ATOM 1284 N N . LYS A 1 169 ? -9.049 10.767 19.012 1.00 74.94 169 LYS A N 1
ATOM 1285 C CA . LYS A 1 169 ? -8.931 11.326 20.370 1.00 74.94 169 LYS A CA 1
ATOM 1286 C C . LYS A 1 169 ? -10.327 11.486 21.009 1.00 74.94 169 LYS A C 1
ATOM 1288 O O . LYS A 1 169 ? -11.236 11.957 20.323 1.00 74.94 169 LYS A O 1
ATOM 1293 N N . PRO A 1 170 ? -10.500 11.166 22.308 1.00 72.44 170 PRO A N 1
ATOM 1294 C CA . PRO A 1 170 ? -11.767 11.371 23.013 1.00 72.44 170 PRO A CA 1
ATOM 1295 C C . PRO A 1 170 ? -12.258 12.819 22.913 1.00 72.44 170 PRO A C 1
ATOM 1297 O O . PRO A 1 170 ? -11.472 13.756 23.072 1.00 72.44 170 PRO A O 1
ATOM 1300 N N . GLY A 1 171 ? -13.555 13.009 22.664 1.00 65.56 171 GLY A N 1
ATOM 1301 C CA . GLY A 1 171 ? -14.176 14.336 22.572 1.00 65.56 171 GLY A CA 1
ATOM 1302 C C . GLY A 1 171 ? -13.943 15.094 21.257 1.00 65.56 171 GLY A C 1
ATOM 1303 O O . GLY A 1 171 ? -14.288 16.274 21.183 1.00 65.56 171 GLY A O 1
ATOM 1304 N N . HIS A 1 172 ? -13.385 14.456 20.221 1.00 68.06 172 HIS A N 1
ATOM 1305 C CA . HIS A 1 172 ? -13.333 15.045 18.880 1.00 68.06 172 HIS A CA 1
ATOM 1306 C C . HIS A 1 172 ? -14.725 15.023 18.232 1.00 68.06 172 HIS A C 1
ATOM 1308 O O . HIS A 1 172 ? -15.393 13.991 18.230 1.00 68.06 172 HIS A O 1
ATOM 1314 N N . ALA A 1 173 ? -15.152 16.142 17.641 1.00 59.09 173 ALA A N 1
ATOM 1315 C CA . ALA A 1 173 ? -16.485 16.281 17.041 1.00 59.09 173 ALA A CA 1
ATOM 1316 C C . ALA A 1 173 ? -16.708 15.407 15.785 1.00 59.09 173 ALA A C 1
ATOM 1318 O O . ALA A 1 173 ? -17.839 15.269 15.330 1.00 59.09 173 ALA A O 1
ATOM 1319 N N . ASP A 1 174 ? -15.651 14.785 15.255 1.00 69.94 174 ASP A N 1
ATOM 1320 C CA . ASP A 1 174 ? -15.629 14.134 13.938 1.00 69.94 174 ASP A CA 1
ATOM 1321 C C . ASP A 1 174 ? -15.660 12.599 14.004 1.00 69.94 174 ASP A C 1
ATOM 1323 O O . ASP A 1 174 ? -15.155 11.921 13.109 1.00 69.94 174 ASP A O 1
ATOM 1327 N N . ALA A 1 175 ? -16.258 12.025 15.056 1.00 75.56 175 ALA A N 1
ATOM 1328 C CA . ALA A 1 175 ? -16.452 10.575 15.150 1.00 75.56 175 ALA A CA 1
ATOM 1329 C C . ALA A 1 175 ? -17.249 10.015 13.959 1.00 75.56 175 ALA A C 1
ATOM 1331 O O . ALA A 1 175 ? -16.947 8.928 13.476 1.00 75.56 175 ALA A O 1
ATOM 1332 N N . GLU A 1 176 ? -18.220 10.776 13.447 1.00 78.62 176 GLU A N 1
ATOM 1333 C CA . GLU A 1 176 ? -18.977 10.418 12.244 1.00 78.62 176 GLU A CA 1
ATOM 1334 C C . GLU A 1 176 ? -18.058 10.322 11.019 1.00 78.62 176 GLU A C 1
ATOM 1336 O O . GLU A 1 176 ? -17.995 9.265 10.399 1.00 78.62 176 GLU A O 1
ATOM 1341 N N . SER A 1 177 ? -17.259 11.357 10.739 1.00 77.12 177 SER A N 1
ATOM 1342 C CA . SER A 1 177 ? -16.281 11.369 9.638 1.00 77.12 177 SER A CA 1
ATOM 1343 C C . SER A 1 177 ? -15.255 10.232 9.751 1.00 77.12 177 SER A C 1
ATOM 1345 O O . SER A 1 177 ? -14.878 9.618 8.753 1.00 77.12 177 SER A O 1
ATOM 1347 N N . PHE A 1 178 ? -14.820 9.916 10.974 1.00 79.69 178 PHE A N 1
ATOM 1348 C CA . PHE A 1 178 ? -13.909 8.803 11.246 1.00 79.69 178 PHE A CA 1
ATOM 1349 C C . PHE A 1 178 ? -14.543 7.447 10.898 1.00 79.69 178 PHE A C 1
ATOM 1351 O O . PHE A 1 178 ? -13.925 6.607 10.244 1.00 79.69 178 PHE A O 1
ATOM 1358 N N . LEU A 1 179 ? -15.802 7.232 11.285 1.00 80.25 179 LEU A N 1
ATOM 1359 C CA . LEU A 1 179 ? -16.536 6.011 10.952 1.00 80.25 179 LEU A CA 1
ATOM 1360 C C . LEU A 1 179 ? -16.899 5.941 9.462 1.00 80.25 179 LEU A C 1
ATOM 1362 O O . LEU A 1 179 ? -16.851 4.856 8.884 1.00 80.25 179 LEU A O 1
ATOM 1366 N N . GLU A 1 180 ? -17.214 7.069 8.821 1.00 82.00 180 GLU A N 1
ATOM 1367 C CA . GL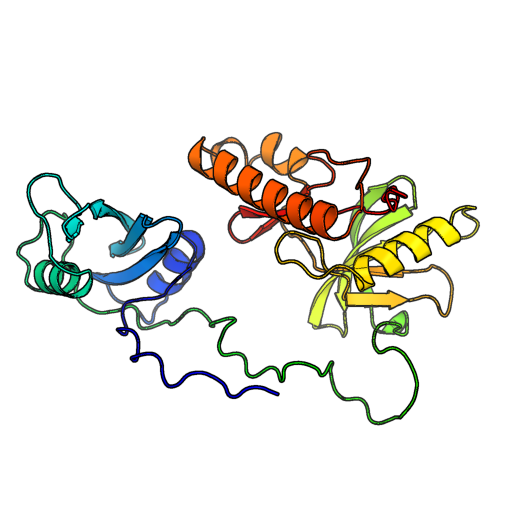U A 1 180 ? -17.423 7.147 7.371 1.00 82.00 180 GLU A CA 1
ATOM 1368 C C . GLU A 1 180 ? -16.178 6.689 6.604 1.00 82.00 180 GLU A C 1
ATOM 1370 O O . GLU A 1 180 ? -16.295 5.875 5.687 1.00 82.00 180 GLU A O 1
ATOM 1375 N N . GLU A 1 181 ? -14.982 7.134 7.010 1.00 83.56 181 GLU A N 1
ATOM 1376 C CA . GLU A 1 181 ? -13.718 6.668 6.429 1.00 83.56 181 GLU A CA 1
ATOM 1377 C C . GLU A 1 181 ? -13.614 5.140 6.504 1.00 83.56 181 GLU A C 1
ATOM 1379 O O . GLU A 1 181 ? -13.359 4.482 5.492 1.00 83.56 181 GLU A O 1
ATOM 1384 N N . ALA A 1 182 ? -13.895 4.555 7.672 1.00 85.50 182 ALA A N 1
ATOM 1385 C CA . ALA A 1 182 ? -13.878 3.108 7.843 1.00 85.50 182 ALA A CA 1
ATOM 1386 C C . ALA A 1 182 ? -14.897 2.391 6.938 1.00 85.50 182 ALA A C 1
ATOM 1388 O O . ALA A 1 182 ? -14.572 1.364 6.339 1.00 85.50 182 ALA A O 1
ATOM 1389 N N . GLN A 1 183 ? -16.109 2.934 6.779 1.00 84.31 183 GLN A N 1
ATOM 1390 C CA . GLN A 1 183 ? -17.125 2.363 5.886 1.00 84.31 183 GLN A CA 1
ATOM 1391 C C . GLN A 1 183 ? -16.691 2.401 4.417 1.00 84.31 183 GLN A C 1
ATOM 1393 O O . GLN A 1 183 ? -16.890 1.428 3.684 1.00 84.31 183 GLN A O 1
ATOM 1398 N N . LEU A 1 184 ? -16.046 3.485 3.982 1.00 84.31 184 LEU A N 1
ATOM 1399 C CA . LEU A 1 184 ? -15.493 3.578 2.631 1.00 84.31 184 LEU A CA 1
ATOM 1400 C C . LEU A 1 184 ? -14.379 2.556 2.415 1.00 84.31 184 LEU A C 1
ATOM 1402 O O . LEU A 1 184 ? -14.385 1.836 1.415 1.00 84.31 184 LEU A O 1
ATOM 1406 N N . MET A 1 185 ? -13.461 2.426 3.373 1.00 85.00 185 MET A N 1
ATOM 1407 C CA . MET A 1 185 ? -12.400 1.423 3.293 1.00 85.00 185 MET A CA 1
ATOM 1408 C C . MET A 1 185 ? -12.948 -0.011 3.308 1.00 85.00 185 MET A C 1
ATOM 1410 O O . MET A 1 185 ? -12.400 -0.878 2.632 1.00 85.00 185 MET A O 1
ATOM 1414 N N . LYS A 1 186 ? -14.052 -0.268 4.024 1.00 84.50 186 LYS A N 1
ATOM 1415 C CA . LYS A 1 186 ? -14.762 -1.558 3.998 1.00 84.50 186 LYS A CA 1
ATOM 1416 C C . LYS A 1 186 ? -15.334 -1.861 2.607 1.00 84.50 186 LYS A C 1
ATOM 1418 O O . LYS A 1 186 ? -15.281 -3.010 2.160 1.00 84.50 186 LYS A O 1
ATOM 1423 N N . ALA A 1 187 ? -15.875 -0.850 1.926 1.00 84.69 187 ALA A N 1
ATOM 1424 C CA . ALA A 1 187 ? -16.491 -0.992 0.608 1.00 84.69 187 ALA A CA 1
ATOM 1425 C C . ALA A 1 187 ? -15.468 -1.156 -0.530 1.00 84.69 187 ALA A C 1
ATOM 1427 O O . ALA A 1 187 ? -15.762 -1.794 -1.544 1.00 84.69 187 ALA A O 1
ATOM 1428 N N . PHE A 1 188 ? -14.263 -0.597 -0.390 1.00 86.38 188 PHE A N 1
ATOM 1429 C CA . PHE A 1 188 ? -13.269 -0.586 -1.461 1.00 86.38 188 PHE A CA 1
ATOM 1430 C C . PHE A 1 188 ? -12.224 -1.688 -1.315 1.00 86.38 188 PHE A C 1
ATOM 1432 O O . PHE A 1 188 ? -11.484 -1.760 -0.340 1.00 86.38 188 PHE A O 1
ATOM 1439 N N . ARG A 1 189 ? -12.109 -2.533 -2.347 1.00 85.38 189 ARG A N 1
ATOM 1440 C CA . ARG A 1 189 ? -11.102 -3.598 -2.413 1.00 85.38 189 ARG A CA 1
ATOM 1441 C C . ARG A 1 189 ? -10.320 -3.498 -3.709 1.00 85.38 189 ARG A C 1
ATOM 1443 O O . ARG A 1 189 ? -10.810 -3.858 -4.774 1.00 85.38 189 ARG A O 1
ATOM 1450 N N . HIS A 1 190 ? -9.084 -3.024 -3.608 1.00 90.69 190 HIS A N 1
ATOM 1451 C CA . HIS A 1 190 ? -8.198 -2.871 -4.754 1.00 90.69 190 HIS A CA 1
ATOM 1452 C C . HIS A 1 190 ? -6.724 -2.947 -4.314 1.00 90.69 190 HIS A C 1
ATOM 1454 O O . HIS A 1 190 ? -6.385 -2.402 -3.265 1.00 90.69 190 HIS A O 1
ATOM 1460 N N . PRO A 1 191 ? -5.813 -3.571 -5.090 1.00 90.56 191 PRO A N 1
ATOM 1461 C CA . PRO A 1 191 ? -4.402 -3.731 -4.711 1.00 90.56 191 PRO A CA 1
ATOM 1462 C C . PRO A 1 191 ? -3.643 -2.417 -4.476 1.00 90.56 191 PRO A C 1
ATOM 1464 O O . PRO A 1 191 ? -2.630 -2.434 -3.784 1.00 90.56 191 PRO A O 1
ATOM 1467 N N . HIS A 1 192 ? -4.125 -1.301 -5.026 1.00 96.50 192 HIS A N 1
ATOM 1468 C CA . HIS A 1 192 ? -3.521 0.034 -4.892 1.00 96.50 192 HIS A CA 1
ATOM 1469 C C . HIS A 1 192 ? -4.342 1.007 -4.034 1.00 96.50 192 HIS A C 1
ATOM 1471 O O . HIS A 1 192 ? -4.160 2.218 -4.132 1.00 96.50 192 HIS A O 1
ATOM 1477 N N . LEU A 1 193 ? -5.240 0.484 -3.198 1.00 94.94 193 LEU A N 1
ATOM 1478 C CA . LEU A 1 193 ? -5.904 1.212 -2.117 1.00 94.94 193 LEU A CA 1
ATOM 1479 C C . LEU A 1 193 ? -5.524 0.547 -0.789 1.00 94.94 193 LEU A C 1
ATOM 1481 O O . LEU A 1 193 ? -5.388 -0.676 -0.742 1.00 94.94 193 LEU A O 1
ATOM 1485 N N . VAL A 1 194 ? -5.312 1.335 0.265 1.00 94.38 194 VAL A N 1
ATOM 1486 C CA . VAL A 1 194 ? -5.022 0.793 1.600 1.00 94.38 194 VAL A CA 1
ATOM 1487 C C . VAL A 1 194 ? -6.228 0.005 2.099 1.00 94.38 194 VAL A C 1
ATOM 1489 O O . VAL A 1 194 ? -7.345 0.519 2.126 1.00 94.38 194 VAL A O 1
ATOM 1492 N N . ALA A 1 195 ? -5.995 -1.245 2.486 1.00 88.75 195 ALA A N 1
ATOM 1493 C CA . ALA A 1 195 ? -7.031 -2.136 2.974 1.00 88.75 195 ALA A CA 1
ATOM 1494 C C . ALA A 1 195 ? -7.323 -1.908 4.464 1.00 88.75 195 ALA A C 1
ATOM 1496 O O . ALA A 1 195 ? -6.409 -1.856 5.294 1.00 88.75 195 ALA A O 1
ATOM 1497 N N . LEU A 1 196 ? -8.613 -1.844 4.795 1.00 89.94 196 LEU A N 1
ATOM 1498 C CA . LEU A 1 196 ? -9.102 -2.026 6.158 1.00 89.94 196 LEU A CA 1
ATOM 1499 C C . LEU A 1 196 ? -8.929 -3.491 6.562 1.00 89.94 196 LEU A C 1
ATOM 1501 O O . LEU A 1 196 ? -9.218 -4.379 5.763 1.00 89.94 196 LEU A O 1
ATOM 1505 N N . TYR A 1 197 ? -8.493 -3.735 7.794 1.00 86.75 197 TYR A N 1
ATOM 1506 C CA . TYR A 1 197 ? -8.490 -5.056 8.426 1.00 86.75 197 TYR A CA 1
ATOM 1507 C C . TYR A 1 197 ? -9.547 -5.166 9.515 1.00 86.75 197 TYR A C 1
ATOM 1509 O O . TYR A 1 197 ? -10.220 -6.188 9.588 1.00 86.75 197 TYR A O 1
ATOM 1517 N N . ALA A 1 198 ? -9.697 -4.133 10.344 1.00 90.19 198 ALA A N 1
ATOM 1518 C CA . ALA A 1 198 ? -10.675 -4.126 11.420 1.00 90.19 198 ALA A CA 1
ATOM 1519 C C . ALA A 1 198 ? -10.981 -2.704 11.908 1.00 90.19 198 ALA A C 1
ATOM 1521 O O . ALA A 1 198 ? -10.249 -1.757 11.614 1.00 90.19 198 ALA A O 1
ATOM 1522 N N . VAL A 1 199 ? -12.041 -2.573 12.697 1.00 90.94 199 VAL A N 1
ATOM 1523 C CA . VAL A 1 199 ? -12.363 -1.389 13.496 1.00 90.94 199 VAL A CA 1
ATOM 1524 C C . VAL A 1 199 ? -12.563 -1.790 14.954 1.00 90.94 199 VAL A C 1
ATOM 1526 O O . VAL A 1 199 ? -13.031 -2.891 15.234 1.00 90.94 199 VAL A O 1
ATOM 1529 N N . CYS A 1 200 ? -12.230 -0.902 15.885 1.00 90.12 200 CYS A N 1
ATOM 1530 C CA . CYS A 1 200 ? -12.580 -1.054 17.297 1.00 90.12 200 CYS A CA 1
ATOM 1531 C C . CYS A 1 200 ? -13.485 0.113 17.677 1.00 90.12 200 CYS A C 1
ATOM 1533 O O . CYS A 1 200 ? -13.002 1.227 17.879 1.00 90.12 200 CYS A O 1
ATOM 1535 N N . THR A 1 201 ? -14.794 -0.130 17.708 1.00 86.50 201 THR A N 1
ATOM 1536 C CA . THR A 1 201 ? -15.822 0.910 17.894 1.00 86.50 201 THR A CA 1
ATOM 1537 C C . THR A 1 201 ? -16.731 0.664 19.096 1.00 86.50 201 THR A C 1
ATOM 1539 O O . THR A 1 201 ? -17.563 1.504 19.426 1.00 86.50 201 THR A O 1
ATOM 1542 N N . THR A 1 202 ? -16.528 -0.442 19.816 1.00 82.44 202 THR A N 1
ATOM 1543 C CA . THR A 1 202 ? -17.305 -0.808 21.011 1.00 82.44 202 THR A CA 1
ATOM 1544 C C . THR A 1 202 ? -16.969 0.032 22.246 1.00 82.44 202 THR A C 1
ATOM 1546 O O . THR A 1 202 ? -17.773 0.109 23.173 1.00 82.44 202 THR A O 1
ATOM 1549 N N . SER A 1 203 ? -15.786 0.649 22.288 1.00 79.88 203 SER A N 1
ATOM 1550 C CA . SER A 1 203 ? -15.325 1.507 23.385 1.00 79.88 203 SER A CA 1
ATOM 1551 C C . SER A 1 203 ? -14.307 2.527 22.882 1.00 79.88 203 SER A C 1
ATOM 1553 O O . SER A 1 203 ? -13.529 2.224 21.980 1.00 79.88 203 SER A O 1
ATOM 1555 N N . GLU A 1 204 ? -14.278 3.717 23.482 1.00 81.50 204 GLU A N 1
ATOM 1556 C CA . GLU A 1 204 ? -13.253 4.717 23.173 1.00 81.50 204 GLU A CA 1
ATOM 1557 C C . GLU A 1 204 ? -11.861 4.325 23.719 1.00 81.50 204 GLU A C 1
ATOM 1559 O O . GLU A 1 204 ? -11.776 3.710 24.788 1.00 81.50 204 GLU A O 1
ATOM 1564 N N . PRO A 1 205 ? -10.766 4.726 23.039 1.00 84.25 205 PRO A N 1
ATOM 1565 C CA . PRO A 1 205 ? -10.746 5.466 21.772 1.00 84.25 205 PRO A CA 1
ATOM 1566 C C . PRO A 1 205 ? -11.101 4.573 20.574 1.00 84.25 205 PRO A C 1
ATOM 1568 O O . PRO A 1 205 ? -10.674 3.423 20.512 1.00 84.25 205 PRO A O 1
ATOM 1571 N N . PHE A 1 206 ? -11.842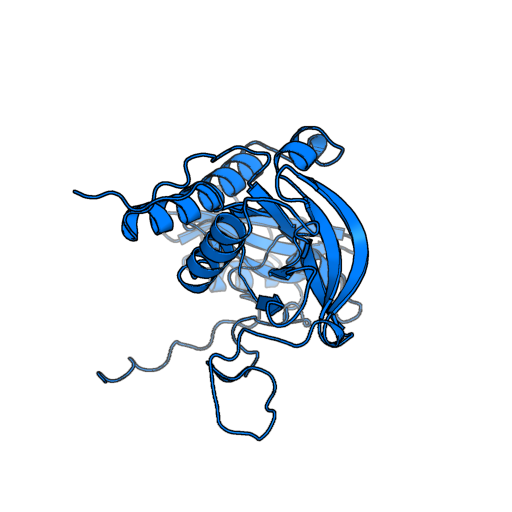 5.113 19.599 1.00 87.81 206 PHE A N 1
ATOM 1572 C CA . PHE A 1 206 ? -12.138 4.372 18.372 1.00 87.81 206 PHE A CA 1
ATOM 1573 C C . PHE A 1 206 ? -10.875 4.156 17.539 1.00 87.81 206 PHE A C 1
ATOM 1575 O O . PHE A 1 206 ? -10.050 5.066 17.394 1.00 87.81 206 PHE A O 1
ATOM 1582 N N . LEU A 1 207 ? -10.747 2.952 16.977 1.00 91.12 207 LEU A N 1
ATOM 1583 C CA . LEU A 1 207 ? -9.580 2.532 16.203 1.00 91.12 207 LEU A CA 1
ATOM 1584 C C . LEU A 1 207 ? -9.978 2.098 14.792 1.00 91.12 207 LEU A C 1
ATOM 1586 O O . LEU A 1 207 ? -10.941 1.354 14.615 1.00 91.12 207 LEU A O 1
ATOM 1590 N N . ILE A 1 208 ? -9.177 2.495 13.803 1.00 91.75 208 ILE A N 1
ATOM 1591 C CA . ILE A 1 208 ? -9.200 1.932 12.447 1.00 91.75 208 ILE A CA 1
ATOM 1592 C C . ILE A 1 208 ? -7.888 1.183 12.239 1.00 91.75 208 ILE A C 1
ATOM 1594 O O . ILE A 1 208 ? -6.807 1.771 12.327 1.00 91.75 208 ILE A O 1
ATOM 1598 N N . VAL A 1 209 ? -7.984 -0.115 11.965 1.00 93.00 209 VAL A N 1
ATOM 1599 C CA . VAL A 1 209 ? -6.850 -1.022 11.776 1.00 93.00 209 VAL A CA 1
ATOM 1600 C C . VAL A 1 209 ? -6.699 -1.322 10.293 1.00 93.00 209 VAL A C 1
ATOM 1602 O O . VAL A 1 209 ? -7.618 -1.824 9.648 1.00 93.00 209 VAL A O 1
ATOM 1605 N N . THR A 1 210 ? -5.524 -1.034 9.747 1.00 93.00 210 THR A N 1
ATOM 1606 C CA . THR A 1 210 ? -5.219 -1.142 8.315 1.00 93.00 210 THR A CA 1
ATOM 1607 C C . THR A 1 210 ? -3.915 -1.890 8.091 1.00 93.00 210 THR A C 1
ATOM 1609 O O . THR A 1 210 ? -3.129 -2.108 9.022 1.00 93.00 210 THR A O 1
ATOM 1612 N N . GLU A 1 211 ? -3.661 -2.282 6.846 1.00 89.38 211 GLU A N 1
ATOM 1613 C CA . GLU A 1 211 ? -2.354 -2.820 6.482 1.00 89.38 211 GLU A CA 1
ATOM 1614 C C . GLU A 1 211 ? -1.222 -1.817 6.774 1.00 89.38 211 GLU A C 1
ATOM 1616 O O . GLU A 1 211 ? -1.322 -0.620 6.497 1.00 89.38 211 GLU A O 1
ATOM 1621 N N . LEU A 1 212 ? -0.114 -2.313 7.330 1.00 92.75 212 LEU A N 1
ATOM 1622 C CA . LEU A 1 212 ? 1.063 -1.488 7.576 1.00 92.75 212 LEU A CA 1
ATOM 1623 C C . LEU A 1 212 ? 1.860 -1.286 6.283 1.00 92.75 212 LEU A C 1
ATOM 1625 O O . LEU A 1 212 ? 2.282 -2.249 5.645 1.00 92.75 212 LEU A O 1
ATOM 1629 N N . MET A 1 213 ? 2.148 -0.026 5.957 1.00 93.56 213 MET A N 1
ATOM 1630 C CA . MET A 1 213 ? 2.988 0.358 4.821 1.00 93.56 213 MET A CA 1
ATOM 1631 C C . MET A 1 213 ? 4.379 0.792 5.325 1.00 93.56 213 MET A C 1
ATOM 1633 O O . MET A 1 213 ? 4.538 1.926 5.788 1.00 93.56 213 MET A O 1
ATOM 1637 N N . PRO A 1 214 ? 5.391 -0.101 5.298 1.00 86.81 214 PRO A N 1
ATOM 1638 C CA . PRO A 1 214 ? 6.630 0.057 6.069 1.00 86.81 214 PRO A CA 1
ATOM 1639 C C . PRO A 1 214 ? 7.530 1.221 5.640 1.00 86.81 214 PRO A C 1
ATOM 1641 O O . PRO A 1 214 ? 8.375 1.645 6.428 1.00 86.81 214 PRO A O 1
ATOM 1644 N N . HIS A 1 215 ? 7.383 1.748 4.421 1.00 88.50 215 HIS A N 1
ATOM 1645 C CA . HIS A 1 215 ? 8.203 2.864 3.935 1.00 88.50 215 HIS A CA 1
ATOM 1646 C C . HIS A 1 215 ? 7.528 4.232 4.107 1.00 88.50 215 HIS A C 1
ATOM 1648 O O . HIS A 1 215 ? 8.091 5.248 3.700 1.00 88.50 215 HIS A O 1
ATOM 1654 N N . GLY A 1 216 ? 6.364 4.280 4.762 1.00 91.19 216 GLY A N 1
ATOM 1655 C CA . GLY A 1 216 ? 5.659 5.523 5.055 1.00 91.19 216 GLY A CA 1
ATOM 1656 C C . GLY A 1 216 ? 5.054 6.161 3.807 1.00 91.19 216 GLY A C 1
ATOM 1657 O O . GLY A 1 216 ? 4.666 5.475 2.864 1.00 91.19 216 GLY A O 1
ATOM 1658 N N . SER A 1 217 ? 4.926 7.486 3.814 1.00 94.00 217 SER A N 1
ATOM 1659 C CA . SER A 1 217 ? 4.311 8.219 2.701 1.00 94.00 217 SER A CA 1
ATOM 1660 C C . SER A 1 217 ? 5.256 8.382 1.508 1.00 94.00 217 SER A C 1
ATOM 1662 O O . SER A 1 217 ? 6.465 8.563 1.662 1.00 94.00 217 SER A O 1
ATOM 1664 N N . LEU A 1 218 ? 4.694 8.448 0.302 1.00 94.69 218 LEU A N 1
ATOM 1665 C CA . LEU A 1 218 ? 5.425 8.736 -0.928 1.00 94.69 218 LEU A CA 1
ATOM 1666 C C . LEU A 1 218 ? 6.166 10.074 -0.831 1.00 94.69 218 LEU A C 1
ATOM 1668 O O . LEU A 1 218 ? 7.299 10.183 -1.290 1.00 94.69 218 LEU A O 1
ATOM 1672 N N . ARG A 1 219 ? 5.582 11.080 -0.168 1.00 93.81 219 ARG A N 1
ATOM 1673 C CA . ARG A 1 219 ? 6.264 12.347 0.134 1.00 93.81 219 ARG A CA 1
ATOM 1674 C C . ARG A 1 219 ? 7.575 12.116 0.892 1.00 93.81 219 ARG A C 1
ATOM 1676 O O . ARG A 1 219 ? 8.596 12.676 0.501 1.00 93.81 219 ARG A O 1
ATOM 1683 N N . GLN A 1 220 ? 7.555 11.304 1.950 1.00 89.25 220 GLN A N 1
ATOM 1684 C CA . GLN A 1 220 ? 8.757 10.974 2.722 1.00 89.25 220 GLN A CA 1
ATOM 1685 C C . GLN A 1 220 ? 9.760 10.176 1.884 1.00 89.25 220 GLN A C 1
ATOM 1687 O O . GLN A 1 220 ? 10.953 10.455 1.962 1.00 89.25 220 GLN A O 1
ATOM 1692 N N . CYS A 1 221 ? 9.309 9.248 1.036 1.00 87.38 221 CYS A N 1
ATOM 1693 C CA . CYS A 1 221 ? 10.202 8.510 0.138 1.00 87.38 221 CYS A CA 1
ATOM 1694 C C . CYS A 1 221 ? 10.906 9.430 -0.873 1.00 87.38 221 CYS A C 1
ATOM 1696 O O . CYS A 1 221 ? 12.110 9.298 -1.086 1.00 87.38 221 CYS A O 1
ATOM 1698 N N . LEU A 1 222 ? 10.172 10.379 -1.464 1.00 87.25 222 LEU A N 1
ATOM 1699 C CA . LEU A 1 222 ? 10.694 11.318 -2.462 1.00 87.25 222 LEU A CA 1
ATOM 1700 C C . LEU A 1 222 ? 11.617 12.387 -1.861 1.00 87.25 222 LEU A C 1
ATOM 1702 O O . LEU A 1 222 ? 12.503 12.879 -2.551 1.00 87.25 222 LEU A O 1
ATOM 1706 N N . GLN A 1 223 ? 11.405 12.767 -0.599 1.00 86.06 223 GLN A N 1
ATOM 1707 C CA . GLN A 1 223 ? 12.203 13.793 0.091 1.00 86.06 223 GLN A CA 1
ATOM 1708 C C . GLN A 1 223 ? 13.338 13.201 0.938 1.00 86.06 223 GLN A C 1
ATOM 1710 O O . GLN A 1 223 ? 14.294 13.897 1.271 1.00 86.06 223 GLN A O 1
ATOM 1715 N N . GLY A 1 224 ? 13.220 11.932 1.324 1.00 77.12 224 GLY A N 1
ATOM 1716 C CA . GLY A 1 224 ? 14.134 11.247 2.228 1.00 77.12 224 GLY A CA 1
ATOM 1717 C C . GLY A 1 224 ? 15.200 10.439 1.502 1.00 77.12 224 GLY A C 1
ATOM 1718 O O . GLY A 1 224 ? 15.452 10.605 0.313 1.00 77.12 224 GLY A O 1
ATOM 1719 N N . GLN A 1 225 ? 15.828 9.511 2.220 1.00 60.25 225 GLN A N 1
ATOM 1720 C CA . GLN A 1 225 ? 16.920 8.698 1.681 1.00 60.25 225 GLN A CA 1
ATOM 1721 C C . GLN A 1 225 ? 16.500 7.776 0.527 1.00 60.25 225 GLN A C 1
ATOM 1723 O O . GLN A 1 225 ? 17.369 7.265 -0.151 1.00 60.25 225 GLN A O 1
ATOM 1728 N N . MET A 1 226 ? 15.217 7.551 0.237 1.00 64.81 226 MET A N 1
ATOM 1729 C CA . MET A 1 226 ? 14.861 6.709 -0.914 1.00 64.81 226 MET A CA 1
ATOM 1730 C C . MET A 1 226 ? 14.993 7.423 -2.263 1.00 64.81 226 MET A C 1
ATOM 1732 O O . MET A 1 226 ? 15.085 6.746 -3.283 1.00 64.81 226 MET A O 1
ATOM 1736 N N . HIS A 1 227 ? 15.079 8.758 -2.292 1.00 70.12 227 HIS A N 1
ATOM 1737 C CA . HIS A 1 227 ? 15.103 9.523 -3.543 1.00 70.12 227 HIS A CA 1
ATOM 1738 C C . HIS A 1 227 ? 16.251 9.120 -4.484 1.00 70.12 227 HIS A C 1
ATOM 1740 O O . HIS A 1 227 ? 16.050 9.053 -5.693 1.00 70.12 227 HIS A O 1
ATOM 1746 N N . TRP A 1 228 ? 17.439 8.803 -3.953 1.00 63.00 228 TRP A N 1
ATOM 1747 C CA . TRP A 1 228 ? 18.607 8.450 -4.770 1.00 63.00 228 TRP A CA 1
ATOM 1748 C C . TRP A 1 228 ? 18.502 7.057 -5.410 1.00 63.00 228 TRP A C 1
ATOM 1750 O O . TRP A 1 228 ? 19.259 6.749 -6.327 1.00 63.00 228 TRP A O 1
ATOM 1760 N N . MET A 1 229 ? 17.552 6.228 -4.962 1.00 65.94 229 MET A N 1
ATOM 1761 C CA . MET A 1 229 ? 17.256 4.913 -5.542 1.00 65.94 229 MET A CA 1
ATOM 1762 C C . MET A 1 229 ? 16.158 4.956 -6.613 1.00 65.94 229 MET A C 1
ATOM 1764 O O . MET A 1 229 ? 15.947 3.956 -7.298 1.00 65.94 229 MET A O 1
ATOM 1768 N N . LEU A 1 230 ? 15.443 6.077 -6.751 1.00 76.75 230 LEU A N 1
ATOM 1769 C CA . LEU A 1 230 ? 14.278 6.194 -7.628 1.00 76.75 230 LEU A CA 1
ATOM 1770 C C . LEU A 1 230 ? 14.666 6.848 -8.956 1.00 76.75 230 LEU A C 1
ATOM 1772 O O . LEU A 1 230 ? 14.826 8.064 -9.055 1.00 76.75 230 LEU A O 1
ATOM 1776 N N . GLY A 1 231 ? 14.797 6.030 -9.999 1.00 79.50 231 GLY A N 1
ATOM 1777 C CA . GLY A 1 231 ? 14.907 6.508 -11.369 1.00 79.50 231 GLY A CA 1
ATOM 1778 C C . GLY A 1 231 ? 13.539 6.811 -11.984 1.00 79.50 231 GLY A C 1
ATOM 1779 O O . GLY A 1 231 ? 12.482 6.498 -11.439 1.00 79.50 231 GLY A O 1
ATOM 1780 N N . VAL A 1 232 ? 13.553 7.392 -13.187 1.00 86.50 232 VAL A N 1
ATOM 1781 C CA . VAL A 1 232 ? 12.329 7.630 -13.977 1.00 86.50 232 VAL A CA 1
ATOM 1782 C C . VAL A 1 232 ? 11.466 6.364 -14.145 1.00 86.50 232 VAL A C 1
ATOM 1784 O O . VAL A 1 232 ? 10.248 6.481 -14.024 1.00 86.50 232 VAL A O 1
ATOM 1787 N N . PRO A 1 233 ? 12.021 5.159 -14.405 1.00 81.75 233 PRO A N 1
ATOM 1788 C CA . PRO A 1 233 ? 11.210 3.946 -14.509 1.00 81.75 233 PRO A CA 1
ATOM 1789 C C . PRO A 1 233 ? 10.447 3.611 -13.225 1.00 81.75 233 PRO A C 1
ATOM 1791 O O . PRO A 1 233 ? 9.279 3.245 -13.300 1.00 81.75 233 PRO A O 1
ATOM 1794 N N . GLU A 1 234 ? 11.090 3.750 -12.067 1.00 83.81 234 GLU A N 1
ATOM 1795 C CA . GLU A 1 234 ? 10.489 3.495 -10.760 1.00 83.81 234 GLU A CA 1
ATOM 1796 C C . GLU A 1 234 ? 9.394 4.523 -10.457 1.00 83.81 234 GLU A C 1
ATOM 1798 O O . GLU A 1 234 ? 8.298 4.154 -10.051 1.00 83.81 234 GLU A O 1
ATOM 1803 N N . LEU A 1 235 ? 9.643 5.803 -10.744 1.00 88.31 235 LEU A N 1
ATOM 1804 C CA . LEU A 1 235 ? 8.647 6.865 -10.569 1.00 88.31 235 LEU A CA 1
ATOM 1805 C C . LEU A 1 235 ? 7.409 6.660 -11.455 1.00 88.31 235 LEU A C 1
ATOM 1807 O O . LEU A 1 235 ? 6.286 6.879 -11.004 1.00 88.31 235 LEU A O 1
ATOM 1811 N N . LEU A 1 236 ? 7.601 6.218 -12.703 1.00 87.31 236 LEU A N 1
ATOM 1812 C CA . LEU A 1 236 ? 6.497 5.887 -13.608 1.00 87.31 236 LEU A CA 1
ATOM 1813 C C . LEU A 1 236 ? 5.678 4.698 -13.101 1.00 87.31 236 LEU A C 1
ATOM 1815 O O . LEU A 1 236 ? 4.455 4.721 -13.206 1.00 87.31 236 LEU A O 1
ATOM 1819 N N . GLU A 1 237 ? 6.337 3.685 -12.541 1.00 85.56 237 GLU A N 1
ATOM 1820 C CA . GLU A 1 237 ? 5.671 2.531 -11.938 1.00 85.56 237 GLU A CA 1
ATOM 1821 C C . GLU A 1 237 ? 4.816 2.955 -10.735 1.00 85.56 237 GLU A C 1
ATOM 1823 O O . GLU A 1 237 ? 3.629 2.642 -10.672 1.00 85.56 237 GLU A O 1
ATOM 1828 N N . MET A 1 238 ? 5.374 3.761 -9.827 1.00 91.12 238 MET A N 1
ATOM 1829 C CA . MET A 1 238 ? 4.637 4.306 -8.681 1.00 91.12 238 MET A CA 1
ATOM 1830 C C . MET A 1 238 ? 3.424 5.136 -9.130 1.00 91.12 238 MET A C 1
ATOM 1832 O O . MET A 1 238 ? 2.324 4.972 -8.601 1.00 91.12 238 MET A O 1
ATOM 1836 N N . ALA A 1 239 ? 3.595 5.990 -10.146 1.00 95.81 239 ALA A N 1
ATOM 1837 C CA . ALA A 1 239 ? 2.506 6.785 -10.711 1.00 95.81 239 ALA A CA 1
ATOM 1838 C C . ALA A 1 239 ? 1.412 5.914 -11.351 1.00 95.81 239 ALA A C 1
ATOM 1840 O O . ALA A 1 239 ? 0.227 6.185 -11.158 1.00 95.81 239 ALA A O 1
ATOM 1841 N N . ALA A 1 240 ? 1.789 4.852 -12.071 1.00 91.31 240 ALA A N 1
ATOM 1842 C CA . ALA A 1 240 ? 0.845 3.917 -12.679 1.00 91.31 240 ALA A CA 1
ATOM 1843 C C . ALA A 1 240 ? 0.010 3.177 -11.623 1.00 91.31 240 ALA A C 1
ATOM 1845 O O . ALA A 1 240 ? -1.201 3.032 -11.786 1.00 91.31 240 ALA A O 1
ATOM 1846 N N . GLN A 1 241 ? 0.629 2.767 -10.515 1.00 96.19 241 GLN A N 1
ATOM 1847 C CA . GLN A 1 241 ? -0.061 2.124 -9.395 1.00 96.19 241 GLN A CA 1
ATOM 1848 C C . GLN A 1 241 ? -1.066 3.066 -8.718 1.00 96.19 241 GLN A C 1
ATOM 1850 O O . GLN A 1 241 ? -2.221 2.690 -8.506 1.00 96.19 241 GLN A O 1
ATOM 1855 N N . VAL A 1 242 ? -0.673 4.318 -8.455 1.00 97.81 242 VAL A N 1
ATOM 1856 C CA . VAL A 1 242 ? -1.587 5.347 -7.925 1.00 97.81 242 VAL A CA 1
ATOM 1857 C C . VAL A 1 242 ? -2.749 5.592 -8.889 1.00 97.81 242 VAL A C 1
ATOM 1859 O O . VAL A 1 242 ? -3.906 5.584 -8.469 1.00 97.81 242 VAL A O 1
ATOM 1862 N N . ALA A 1 243 ? -2.466 5.741 -10.186 1.00 97.50 243 ALA A N 1
ATOM 1863 C CA . ALA A 1 243 ? -3.493 5.915 -11.209 1.00 97.50 243 ALA A CA 1
ATOM 1864 C C . ALA A 1 243 ? -4.454 4.717 -11.267 1.00 97.50 243 ALA A C 1
ATOM 1866 O O . ALA A 1 243 ? -5.657 4.913 -11.396 1.00 97.50 243 ALA A O 1
ATOM 1867 N N . SER A 1 244 ? -3.955 3.488 -11.098 1.00 96.06 244 SER A N 1
ATOM 1868 C CA . SER A 1 244 ? -4.792 2.286 -11.026 1.00 96.06 244 SER A CA 1
ATOM 1869 C C . SER A 1 244 ? -5.748 2.313 -9.831 1.00 96.06 244 SER A C 1
ATOM 1871 O O . SER A 1 244 ? -6.910 1.946 -9.982 1.00 96.06 244 SER A O 1
ATOM 1873 N N . GLY A 1 245 ? -5.290 2.750 -8.653 1.00 95.12 245 GLY A N 1
ATOM 1874 C CA . GLY A 1 245 ? -6.158 2.932 -7.483 1.00 95.12 245 GLY A CA 1
ATOM 1875 C C . GLY A 1 245 ? -7.228 4.002 -7.704 1.00 95.12 245 GLY A C 1
ATOM 1876 O O . GLY A 1 245 ? -8.395 3.792 -7.381 1.00 95.12 245 GLY A O 1
ATOM 1877 N N . MET A 1 246 ? -6.854 5.121 -8.324 1.00 96.94 246 MET A N 1
ATOM 1878 C CA . MET A 1 246 ? -7.788 6.206 -8.633 1.00 96.94 246 MET A CA 1
ATOM 1879 C C . MET A 1 246 ? -8.809 5.832 -9.712 1.00 96.94 246 MET A C 1
ATOM 1881 O O . MET A 1 246 ? -9.973 6.196 -9.579 1.00 96.94 246 MET A O 1
ATOM 1885 N N . ALA A 1 247 ? -8.412 5.063 -10.727 1.00 95.50 247 ALA A N 1
ATOM 1886 C CA . ALA A 1 247 ? -9.324 4.539 -11.743 1.00 95.50 247 ALA A CA 1
ATOM 1887 C C . ALA A 1 247 ? -10.376 3.597 -11.134 1.00 95.50 247 ALA A C 1
ATOM 1889 O O . ALA A 1 247 ? -11.535 3.602 -11.542 1.00 95.50 247 ALA A O 1
ATOM 1890 N N . TYR A 1 248 ? -10.000 2.815 -10.115 1.00 94.56 248 TYR A N 1
ATOM 1891 C CA . TYR A 1 248 ? -10.970 2.028 -9.357 1.00 94.56 248 TYR A CA 1
ATOM 1892 C C . TYR A 1 248 ? -11.978 2.926 -8.624 1.00 94.56 248 TYR A C 1
ATOM 1894 O O . TYR A 1 248 ? -13.177 2.684 -8.728 1.00 94.56 248 TYR A O 1
ATOM 1902 N N . LEU A 1 249 ? -11.525 3.974 -7.921 1.00 92.00 249 LEU A N 1
ATOM 1903 C CA . LEU A 1 249 ? -12.431 4.908 -7.232 1.00 92.00 249 LEU A CA 1
ATOM 1904 C C . LEU A 1 249 ? -13.378 5.617 -8.207 1.00 92.00 249 LEU A C 1
ATOM 1906 O O . LEU A 1 249 ? -14.570 5.734 -7.923 1.00 92.00 249 LEU A O 1
ATOM 1910 N N . GLU A 1 250 ? -12.867 6.029 -9.368 1.00 93.62 250 GLU A N 1
ATOM 1911 C CA . GLU A 1 250 ? -13.668 6.599 -10.454 1.00 93.62 250 GLU A CA 1
ATOM 1912 C C . GLU A 1 250 ? -14.768 5.626 -10.899 1.00 93.62 250 GLU A C 1
ATOM 1914 O O . GLU A 1 250 ? -15.933 6.010 -10.956 1.00 93.62 250 GLU A O 1
ATOM 1919 N N . ALA A 1 251 ? -14.434 4.350 -11.120 1.00 92.81 251 ALA A N 1
ATOM 1920 C CA . ALA A 1 251 ? -15.411 3.322 -11.481 1.00 92.81 251 ALA A CA 1
ATOM 1921 C C . ALA A 1 251 ? -16.468 3.072 -10.386 1.00 92.81 251 ALA A C 1
ATOM 1923 O O . ALA A 1 251 ? -17.573 2.626 -10.693 1.00 92.81 251 ALA A O 1
ATOM 1924 N N . GLN A 1 252 ? -16.150 3.366 -9.121 1.00 90.19 252 GLN A N 1
ATOM 1925 C CA . GLN A 1 252 ? -17.107 3.335 -8.009 1.00 90.19 252 GLN A CA 1
ATOM 1926 C C . GLN A 1 252 ? -17.902 4.647 -7.854 1.00 90.19 252 GLN A C 1
ATOM 1928 O O . GLN A 1 252 ? -18.746 4.737 -6.967 1.00 90.19 252 GLN A O 1
ATOM 1933 N N . ASN A 1 253 ? -17.683 5.651 -8.711 1.00 90.38 253 ASN A N 1
ATOM 1934 C CA . ASN A 1 253 ? -18.251 7.004 -8.621 1.00 90.38 253 ASN A CA 1
ATOM 1935 C C . ASN A 1 253 ? -17.849 7.764 -7.345 1.00 90.38 253 ASN A C 1
ATOM 1937 O O . ASN A 1 253 ? -18.646 8.524 -6.788 1.00 90.38 253 ASN A O 1
ATOM 1941 N N . TYR A 1 254 ? -16.609 7.583 -6.886 1.00 89.88 254 TYR A N 1
ATOM 1942 C CA . TYR A 1 254 ? -16.062 8.284 -5.725 1.00 89.88 254 TYR A CA 1
ATOM 1943 C C . TYR A 1 254 ? -14.924 9.231 -6.096 1.00 89.88 254 TYR A C 1
ATOM 1945 O O . TYR A 1 254 ? -13.999 8.886 -6.828 1.00 89.88 254 TYR A O 1
ATOM 1953 N N . ILE A 1 255 ? -14.956 10.429 -5.508 1.00 88.38 255 ILE A N 1
ATOM 1954 C CA . ILE A 1 255 ? -13.860 11.400 -5.573 1.00 88.38 255 ILE A CA 1
ATOM 1955 C C . ILE A 1 255 ? -13.124 11.358 -4.243 1.00 88.38 255 ILE A C 1
ATOM 1957 O O . ILE A 1 255 ? -13.739 11.626 -3.218 1.00 88.38 255 ILE A O 1
ATOM 1961 N N . HIS A 1 256 ? -11.814 11.108 -4.261 1.00 91.81 256 HIS A N 1
ATOM 1962 C CA . HIS A 1 256 ? -10.972 11.111 -3.057 1.00 91.81 256 HIS A CA 1
ATOM 1963 C C . HIS A 1 256 ? -10.858 12.494 -2.390 1.00 91.81 256 HIS A C 1
ATOM 1965 O O . HIS A 1 256 ? -10.765 12.591 -1.172 1.00 91.81 256 HIS A O 1
ATOM 1971 N N . ARG A 1 257 ? -10.841 13.566 -3.194 1.00 91.06 257 ARG A N 1
ATOM 1972 C CA . ARG A 1 257 ? -10.740 14.994 -2.807 1.00 91.06 257 ARG A CA 1
ATOM 1973 C C . ARG A 1 257 ? -9.441 15.463 -2.156 1.00 91.06 257 ARG A C 1
ATOM 1975 O O . ARG A 1 257 ? -9.204 16.664 -2.161 1.00 91.06 257 ARG A O 1
ATOM 1982 N N . ASP A 1 258 ? -8.588 14.557 -1.696 1.00 90.38 258 ASP A N 1
ATOM 1983 C CA . ASP A 1 258 ? -7.281 14.902 -1.125 1.00 90.38 258 ASP A CA 1
ATOM 1984 C C . ASP A 1 258 ? -6.148 13.997 -1.624 1.00 90.38 258 ASP A C 1
ATOM 1986 O O . ASP A 1 258 ? -5.288 13.537 -0.874 1.00 90.38 258 ASP A O 1
ATOM 1990 N N . LEU A 1 259 ? -6.143 13.704 -2.927 1.00 95.75 259 LEU A N 1
ATOM 1991 C CA . LEU A 1 259 ? -5.047 12.951 -3.521 1.00 95.75 259 LEU A CA 1
ATOM 1992 C C . LEU A 1 259 ? -3.778 13.813 -3.554 1.00 95.75 259 LEU A C 1
ATOM 1994 O O . LEU A 1 259 ? -3.671 14.776 -4.314 1.00 95.75 259 LEU A O 1
ATOM 1998 N N . ALA A 1 260 ? -2.783 13.418 -2.768 1.00 95.19 260 ALA A N 1
ATOM 1999 C CA . ALA A 1 260 ? -1.458 14.020 -2.744 1.00 95.19 260 ALA A CA 1
ATOM 2000 C C . ALA A 1 260 ? -0.411 12.977 -2.333 1.00 95.19 260 ALA A C 1
ATOM 2002 O O . ALA A 1 260 ? -0.739 11.977 -1.704 1.00 95.19 260 ALA A O 1
ATOM 2003 N N . ALA A 1 261 ? 0.877 13.231 -2.593 1.00 95.38 261 ALA A N 1
ATOM 2004 C CA . ALA A 1 261 ? 1.958 12.300 -2.233 1.00 95.38 261 ALA A CA 1
ATOM 2005 C C . ALA A 1 261 ? 2.057 11.991 -0.720 1.00 95.38 261 ALA A C 1
ATOM 2007 O O . ALA A 1 261 ? 2.687 11.013 -0.332 1.00 95.38 261 ALA A O 1
ATOM 2008 N N . ARG A 1 262 ? 1.456 12.812 0.151 1.00 93.56 262 ARG A N 1
ATOM 2009 C CA . ARG A 1 262 ? 1.344 12.511 1.590 1.00 93.56 262 ARG A CA 1
ATOM 2010 C C . ARG A 1 262 ? 0.310 11.414 1.899 1.00 93.56 262 ARG A C 1
ATOM 2012 O O . ARG A 1 262 ? 0.513 10.680 2.854 1.00 93.56 262 ARG A O 1
ATOM 2019 N N . ASN A 1 263 ? -0.708 11.272 1.046 1.00 94.75 263 ASN A N 1
ATOM 2020 C CA . ASN A 1 263 ? -1.811 10.307 1.152 1.00 94.75 263 ASN A CA 1
ATOM 2021 C C . ASN A 1 263 ? -1.611 9.107 0.209 1.00 94.75 263 ASN A C 1
ATOM 2023 O O . ASN A 1 263 ? -2.526 8.339 -0.068 1.00 94.75 263 ASN A O 1
ATOM 2027 N N . VAL A 1 264 ? -0.392 8.935 -0.304 1.00 97.06 264 VAL A N 1
ATOM 2028 C CA . VAL A 1 264 ? 0.046 7.706 -0.963 1.00 97.06 264 VAL A CA 1
ATOM 2029 C C . VAL A 1 264 ? 1.063 7.062 -0.042 1.00 97.06 264 VAL A C 1
ATOM 2031 O O . VAL A 1 264 ? 2.053 7.700 0.308 1.00 97.06 264 VAL A O 1
ATOM 2034 N N . LEU A 1 265 ? 0.831 5.818 0.354 1.00 96.38 265 LEU A N 1
ATOM 2035 C CA . LEU A 1 265 ? 1.739 5.050 1.192 1.00 96.38 265 LEU A CA 1
ATOM 2036 C C . LEU A 1 265 ? 2.556 4.074 0.347 1.00 96.38 265 LEU A C 1
ATOM 2038 O O . LEU A 1 265 ? 2.065 3.520 -0.639 1.00 96.38 265 LEU A O 1
ATOM 2042 N N . VAL A 1 266 ? 3.805 3.865 0.752 1.00 93.12 266 VAL A N 1
ATOM 2043 C CA . VAL A 1 266 ? 4.778 3.019 0.067 1.00 93.12 266 VAL A CA 1
ATOM 2044 C C . VAL A 1 266 ? 5.082 1.805 0.934 1.00 93.12 266 VAL A C 1
ATOM 2046 O O . VAL A 1 266 ? 5.448 1.908 2.106 1.00 93.12 266 VAL A O 1
ATOM 2049 N N . GLY A 1 267 ? 4.889 0.634 0.344 1.00 85.88 267 GLY A N 1
ATOM 2050 C CA . GLY A 1 267 ? 5.229 -0.647 0.933 1.00 85.88 267 GLY A CA 1
ATOM 2051 C C . GLY A 1 267 ? 6.411 -1.276 0.218 1.00 85.88 267 GLY A C 1
ATOM 2052 O O . GLY A 1 267 ? 7.014 -0.684 -0.683 1.00 85.88 267 GLY A O 1
ATOM 2053 N N . ASP A 1 268 ? 6.718 -2.509 0.600 1.00 81.31 268 ASP A N 1
ATOM 2054 C CA . ASP A 1 268 ? 7.806 -3.256 -0.016 1.00 81.31 268 ASP A CA 1
ATOM 2055 C C . ASP A 1 268 ? 7.637 -3.337 -1.542 1.00 81.31 268 ASP A C 1
ATOM 2057 O O . ASP A 1 268 ? 6.524 -3.350 -2.084 1.00 81.31 268 ASP A O 1
ATOM 2061 N N . ASN A 1 269 ? 8.761 -3.432 -2.253 1.00 76.25 269 ASN A N 1
ATOM 2062 C CA . ASN A 1 269 ? 8.802 -3.529 -3.717 1.00 76.25 269 ASN A CA 1
ATOM 2063 C C . ASN A 1 269 ? 8.217 -2.314 -4.455 1.00 76.25 269 ASN A C 1
ATOM 2065 O O . ASN A 1 269 ? 7.709 -2.471 -5.563 1.00 76.25 269 ASN A O 1
ATOM 2069 N N . LEU A 1 270 ? 8.301 -1.120 -3.857 1.00 83.62 270 LEU A N 1
ATOM 2070 C CA . LEU A 1 270 ? 7.733 0.123 -4.402 1.00 83.62 270 LEU A CA 1
ATOM 2071 C C . LEU A 1 270 ? 6.212 0.053 -4.60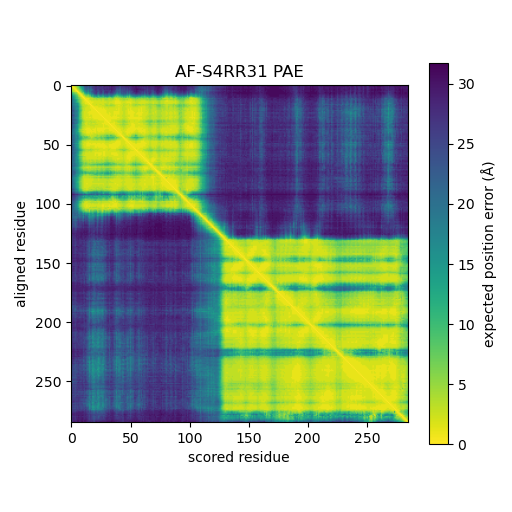6 1.00 83.62 270 LEU A C 1
ATOM 2073 O O . LEU A 1 270 ? 5.660 0.788 -5.424 1.00 83.62 270 LEU A O 1
ATOM 2077 N N . THR A 1 271 ? 5.533 -0.823 -3.858 1.00 89.00 271 THR A N 1
ATOM 2078 C CA . THR A 1 271 ? 4.074 -0.921 -3.904 1.00 89.00 271 THR A CA 1
ATOM 2079 C C . THR A 1 271 ? 3.481 0.379 -3.378 1.00 89.0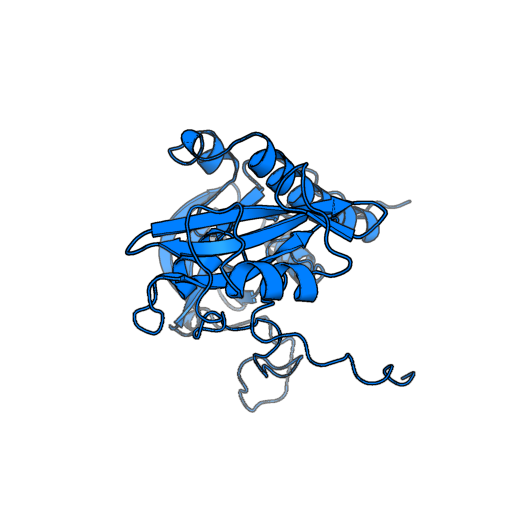0 271 THR A C 1
ATOM 2081 O O . THR A 1 271 ? 3.696 0.728 -2.220 1.00 89.00 271 THR A O 1
ATOM 2084 N N . CYS A 1 272 ? 2.726 1.083 -4.212 1.00 95.12 272 CYS A N 1
ATOM 2085 C CA . CYS A 1 272 ? 2.036 2.312 -3.852 1.00 95.12 272 CYS A CA 1
ATOM 2086 C C . CYS A 1 272 ? 0.555 2.034 -3.631 1.00 95.12 272 CYS A C 1
ATOM 2088 O O . CYS A 1 272 ? -0.097 1.383 -4.456 1.00 95.12 272 CYS A O 1
ATOM 2090 N N . LYS A 1 273 ? 0.026 2.556 -2.524 1.00 97.75 273 LYS A N 1
ATOM 2091 C CA . LYS A 1 273 ? -1.399 2.495 -2.205 1.00 97.75 273 LYS A CA 1
ATOM 2092 C C . LYS A 1 273 ? -1.918 3.861 -1.801 1.00 97.75 273 LYS A C 1
ATOM 2094 O O . LYS A 1 273 ? -1.269 4.570 -1.038 1.00 97.75 273 LYS A O 1
ATOM 2099 N N . VAL A 1 274 ? -3.084 4.218 -2.317 1.00 97.00 274 VAL A N 1
ATOM 2100 C CA . VAL A 1 274 ? -3.791 5.441 -1.937 1.00 97.00 274 VAL A CA 1
ATOM 2101 C C . VAL A 1 274 ? -4.481 5.220 -0.587 1.00 97.00 274 VAL A C 1
ATOM 2103 O O . VAL A 1 274 ? -5.062 4.156 -0.361 1.00 97.00 274 VAL A O 1
ATOM 2106 N N . ALA A 1 275 ? -4.368 6.198 0.305 1.00 92.94 275 ALA A N 1
ATOM 2107 C CA . ALA A 1 275 ? -4.833 6.173 1.689 1.00 92.94 275 ALA A CA 1
ATOM 2108 C C . ALA A 1 275 ? -5.612 7.456 2.026 1.00 92.94 275 ALA A C 1
ATOM 2110 O O . ALA A 1 275 ? -5.625 8.384 1.230 1.00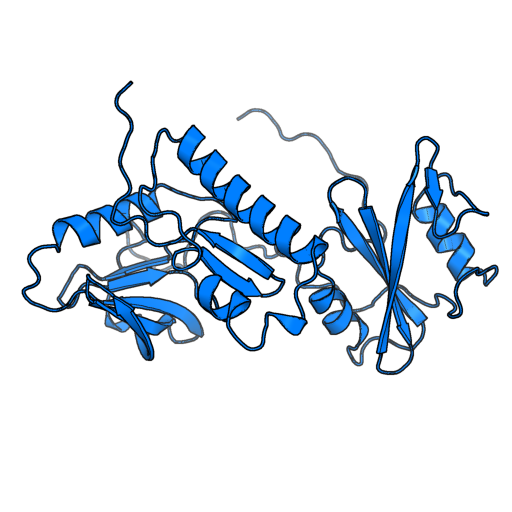 92.94 275 ALA A O 1
ATOM 2111 N N . ASP A 1 276 ? -6.168 7.532 3.239 1.00 85.69 276 ASP A N 1
ATOM 2112 C CA . ASP A 1 276 ? -6.853 8.717 3.784 1.00 85.69 276 ASP A CA 1
ATOM 2113 C C . ASP A 1 276 ? -8.106 9.126 2.988 1.00 85.69 276 ASP A C 1
ATOM 2115 O O . ASP A 1 276 ? -8.186 10.168 2.333 1.00 85.69 276 ASP A O 1
ATOM 2119 N N . PHE A 1 277 ? -9.121 8.260 3.049 1.00 78.44 277 PHE A N 1
ATOM 2120 C CA . PHE A 1 277 ? -10.407 8.457 2.373 1.00 78.44 277 PHE A CA 1
ATOM 2121 C C . PHE A 1 277 ? -11.368 9.361 3.157 1.00 78.44 277 PHE A C 1
ATOM 2123 O O . PHE A 1 277 ? -12.518 9.494 2.747 1.00 78.44 277 PHE A O 1
ATOM 2130 N N . GLY A 1 278 ? -10.933 9.995 4.254 1.00 67.88 278 GLY A N 1
ATOM 2131 C CA . GLY A 1 278 ? -11.805 10.763 5.155 1.00 67.88 278 GLY A CA 1
ATOM 2132 C C . GLY A 1 278 ? -12.518 11.955 4.504 1.00 67.88 278 GLY A C 1
ATOM 2133 O O . GLY A 1 278 ? -13.521 12.442 5.013 1.00 67.88 278 GLY A O 1
ATOM 2134 N N . LEU A 1 279 ? -12.047 12.408 3.338 1.00 60.16 279 LEU A N 1
ATOM 2135 C CA . LEU A 1 279 ? -12.692 13.458 2.541 1.00 60.16 279 LEU A CA 1
ATOM 2136 C C . LEU A 1 279 ? -13.395 12.926 1.285 1.00 60.16 279 LEU A C 1
ATOM 2138 O O . LEU A 1 279 ? -13.932 13.714 0.499 1.00 60.16 279 LEU A O 1
ATOM 2142 N N . ALA A 1 280 ? -13.402 11.612 1.066 1.00 66.69 280 ALA A N 1
ATOM 2143 C CA . ALA A 1 280 ? -13.933 11.029 -0.150 1.00 66.69 280 ALA A CA 1
ATOM 2144 C C . ALA A 1 280 ? -15.467 11.073 -0.177 1.00 66.69 280 ALA A C 1
ATOM 2146 O O . ALA A 1 280 ? -16.131 10.857 0.832 1.00 66.69 280 ALA A O 1
ATOM 2147 N N . ARG A 1 281 ? -16.059 11.362 -1.344 1.00 74.12 281 ARG A N 1
ATOM 2148 C CA . ARG A 1 281 ? -17.525 11.449 -1.495 1.00 74.12 281 ARG A CA 1
ATOM 2149 C C . ARG A 1 281 ? -18.024 10.901 -2.824 1.00 74.12 281 ARG A C 1
ATOM 2151 O O . ARG A 1 281 ? -17.334 11.001 -3.839 1.00 74.12 281 ARG A O 1
ATOM 2158 N N . VAL A 1 282 ? -19.265 10.416 -2.799 1.00 69.31 282 VAL A N 1
ATOM 2159 C CA . VAL A 1 282 ? -20.029 9.981 -3.976 1.00 69.31 282 VAL A CA 1
ATOM 2160 C C . VAL A 1 282 ? -20.284 11.157 -4.917 1.00 69.31 282 VAL A C 1
ATOM 2162 O O . VAL A 1 282 ? -20.660 12.250 -4.480 1.00 69.31 282 VAL A O 1
ATOM 2165 N N . ILE A 1 283 ? -20.145 10.913 -6.217 1.00 66.38 283 ILE A N 1
ATOM 2166 C CA . ILE A 1 283 ? -20.657 11.795 -7.263 1.00 66.38 283 ILE A CA 1
ATOM 2167 C C . ILE A 1 283 ? -22.128 11.452 -7.489 1.00 66.38 283 ILE A C 1
ATOM 2169 O O . ILE A 1 283 ? -22.457 10.345 -7.907 1.00 66.38 283 ILE A O 1
ATOM 2173 N N . LYS A 1 284 ? -23.024 12.405 -7.222 1.00 54.06 284 LYS A N 1
ATOM 2174 C CA . LYS A 1 284 ? -24.396 12.331 -7.731 1.00 54.06 284 LYS A CA 1
ATOM 2175 C C . LYS A 1 284 ? -24.364 12.847 -9.166 1.00 54.06 284 LYS A C 1
ATOM 2177 O O . LYS A 1 284 ? -24.210 14.052 -9.358 1.00 54.06 284 LYS A O 1
ATOM 2182 N N . VAL A 1 285 ? -24.418 11.932 -10.128 1.00 45.34 285 VAL A N 1
ATOM 2183 C CA . VAL A 1 285 ? -24.673 12.249 -11.541 1.00 45.34 285 VAL A CA 1
ATOM 2184 C C . VAL A 1 285 ? -26.168 12.149 -11.789 1.00 45.34 285 VAL A C 1
ATOM 2186 O O . VAL A 1 285 ? -26.764 11.163 -11.300 1.00 45.34 285 VAL A O 1
#

Nearest PDB structures (foldseek):
  5xy1-assembly1_A  TM=9.676E-01  e=9.646E-19  Homo sapiens
  2zva-assembly1_A  TM=9.626E-01  e=1.864E-18  Mus musculus
  2zv9-assembly1_A  TM=9.6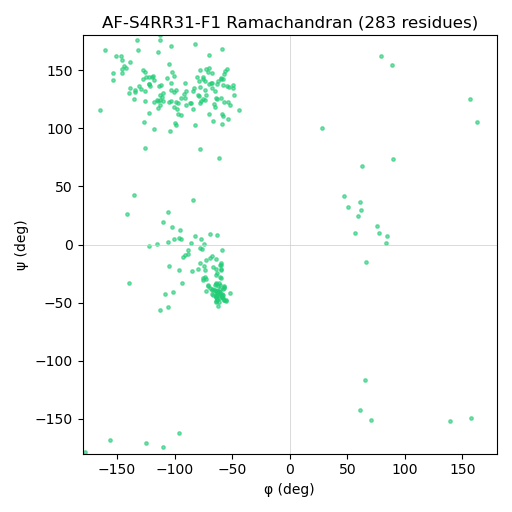16E-01  e=2.515E-18  Mus musculus
  2zv8-assembly1_A  TM=9.550E-01  e=4.061E-18  Mus musculus
  3a4o-assembly1_X  TM=9.658E-01  e=5.665E-17  Homo sapiens